Protein AF-A0A0F3IR77-F1 (afdb_monomer_lite)

Structure (mmCIF, N/CA/C/O backbone):
data_AF-A0A0F3IR77-F1
#
_entry.id   AF-A0A0F3IR77-F1
#
loop_
_atom_site.group_PDB
_atom_site.id
_atom_site.type_symbol
_atom_site.label_atom_id
_atom_site.label_alt_id
_atom_site.label_comp_id
_atom_site.label_asym_id
_atom_site.label_entity_id
_atom_site.label_seq_id
_atom_site.pdbx_PDB_ins_code
_atom_site.Cartn_x
_atom_site.Cartn_y
_atom_site.Cartn_z
_atom_site.occupancy
_atom_site.B_iso_or_equiv
_atom_site.auth_seq_id
_atom_site.auth_comp_id
_atom_site.auth_asym_id
_atom_site.auth_atom_id
_atom_site.pdbx_PDB_model_num
ATOM 1 N N . MET A 1 1 ? 19.169 31.209 -20.529 1.00 60.50 1 MET A N 1
ATOM 2 C CA . MET A 1 1 ? 19.531 30.178 -21.520 1.00 60.50 1 MET A CA 1
ATOM 3 C C . MET A 1 1 ? 20.534 29.279 -20.828 1.00 60.50 1 MET A C 1
ATOM 5 O O . MET A 1 1 ? 21.558 29.796 -20.407 1.00 60.50 1 MET A O 1
ATOM 9 N N . ALA A 1 2 ? 20.184 28.026 -20.544 1.00 59.31 2 ALA A N 1
ATOM 10 C CA . ALA A 1 2 ? 21.114 27.126 -19.868 1.00 59.31 2 ALA A CA 1
ATOM 11 C C . ALA A 1 2 ? 22.256 26.787 -20.836 1.00 59.31 2 ALA A C 1
ATOM 13 O O . ALA A 1 2 ? 22.001 26.373 -21.966 1.00 59.31 2 ALA A O 1
ATOM 14 N N . THR A 1 3 ? 23.493 27.039 -20.418 1.00 73.50 3 THR A N 1
ATOM 15 C CA . THR A 1 3 ? 24.698 26.667 -21.160 1.00 73.50 3 THR A CA 1
ATOM 16 C C . THR A 1 3 ? 25.015 25.226 -20.781 1.00 73.50 3 THR A C 1
ATOM 18 O O . THR A 1 3 ? 25.308 24.955 -19.619 1.00 73.50 3 THR A O 1
ATOM 21 N N . TYR A 1 4 ? 24.870 24.297 -21.722 1.00 78.81 4 TYR A N 1
ATOM 22 C CA . TYR A 1 4 ? 25.204 22.890 -21.512 1.00 78.81 4 TYR A CA 1
ATOM 23 C C . TYR A 1 4 ? 26.587 22.612 -22.103 1.00 78.81 4 TYR A C 1
ATOM 25 O O . TYR A 1 4 ? 26.833 22.964 -23.255 1.00 78.81 4 TYR A O 1
ATOM 33 N N . ASP A 1 5 ? 27.462 21.957 -21.338 1.00 82.94 5 ASP A N 1
ATOM 34 C CA . ASP A 1 5 ? 28.816 21.597 -21.788 1.00 82.94 5 ASP A CA 1
ATOM 35 C C . ASP A 1 5 ? 28.810 20.457 -22.830 1.00 82.94 5 ASP A C 1
ATOM 37 O O . ASP A 1 5 ? 29.749 20.326 -23.613 1.00 82.94 5 ASP A O 1
ATOM 41 N N . ALA A 1 6 ? 27.733 19.657 -22.886 1.00 77.75 6 ALA A N 1
ATOM 42 C CA . ALA A 1 6 ? 27.436 18.706 -23.960 1.00 77.75 6 ALA A CA 1
ATOM 43 C C . ALA A 1 6 ? 25.941 18.328 -23.975 1.00 77.75 6 ALA A C 1
ATOM 45 O O . ALA A 1 6 ? 25.301 18.252 -22.926 1.00 77.75 6 ALA A O 1
ATOM 46 N N . GLN A 1 7 ? 25.396 18.040 -25.162 1.00 80.56 7 GLN A N 1
ATOM 47 C CA . GLN A 1 7 ? 24.042 17.510 -25.350 1.00 80.56 7 GLN A CA 1
ATOM 48 C C . GLN A 1 7 ? 24.124 16.165 -26.081 1.00 80.56 7 GLN A C 1
ATOM 50 O O . GLN A 1 7 ? 24.612 16.099 -27.207 1.00 80.56 7 GLN A O 1
ATOM 55 N N . ILE A 1 8 ? 23.640 15.098 -25.443 1.00 80.75 8 ILE A N 1
ATOM 56 C CA . ILE A 1 8 ? 23.519 13.766 -26.049 1.00 80.75 8 ILE A CA 1
ATOM 57 C C . ILE A 1 8 ? 22.056 13.564 -26.440 1.00 80.75 8 ILE A C 1
ATOM 59 O O . ILE A 1 8 ? 21.159 13.727 -25.612 1.00 80.75 8 ILE A O 1
ATOM 63 N N . LEU A 1 9 ? 21.814 13.221 -27.704 1.00 78.06 9 LEU A N 1
ATOM 64 C CA . LEU A 1 9 ? 20.493 12.849 -28.201 1.00 78.06 9 LEU A CA 1
ATOM 65 C C . LEU A 1 9 ? 20.413 11.327 -28.275 1.00 78.06 9 LEU A C 1
ATOM 67 O O . LEU A 1 9 ? 21.204 10.699 -28.974 1.00 78.06 9 LEU A O 1
ATOM 71 N N . GLN A 1 10 ? 19.459 10.739 -27.558 1.00 88.50 10 GLN A N 1
ATOM 72 C CA . GLN A 1 10 ? 19.105 9.336 -27.749 1.00 88.50 10 GLN A CA 1
ATOM 73 C C . GLN A 1 10 ? 18.278 9.186 -29.023 1.00 88.50 10 GLN A C 1
ATOM 75 O O . GLN A 1 10 ? 17.526 10.095 -29.398 1.00 88.50 10 GLN A O 1
ATOM 80 N N . ARG A 1 11 ? 18.389 8.029 -29.680 1.00 89.31 11 ARG A N 1
ATOM 81 C CA . ARG A 1 11 ? 17.501 7.687 -30.787 1.00 89.31 11 ARG A CA 1
ATOM 82 C C . ARG A 1 11 ? 16.078 7.626 -30.234 1.00 89.31 11 ARG A C 1
ATOM 84 O O . ARG A 1 11 ? 15.807 6.874 -29.300 1.00 89.31 11 ARG A O 1
ATOM 91 N N . ARG A 1 12 ? 15.186 8.459 -30.771 1.00 92.88 12 ARG A N 1
ATOM 92 C CA . ARG A 1 12 ? 13.813 8.603 -30.280 1.00 92.88 12 ARG A CA 1
ATOM 93 C C . ARG A 1 12 ? 12.826 8.743 -31.422 1.00 92.88 12 ARG A C 1
ATOM 95 O O . ARG A 1 12 ? 13.124 9.430 -32.395 1.00 92.88 12 ARG A O 1
ATOM 102 N N . ASP A 1 13 ? 11.657 8.142 -31.270 1.00 94.25 13 ASP A N 1
ATOM 103 C CA . ASP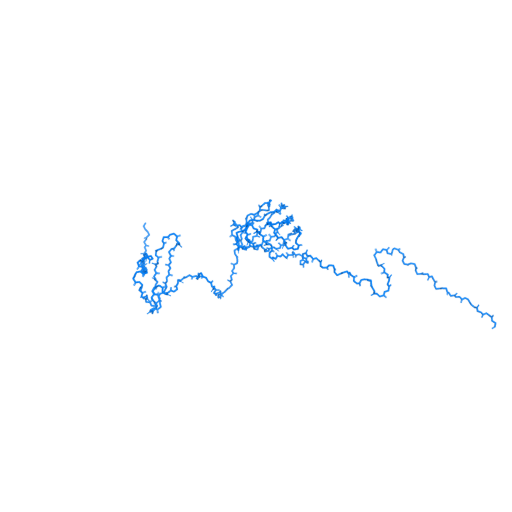 A 1 13 ? 10.563 8.238 -32.234 1.00 94.25 13 ASP A CA 1
ATOM 104 C C . ASP A 1 13 ? 9.232 7.823 -31.587 1.00 94.25 13 ASP A C 1
ATOM 106 O O . ASP A 1 13 ? 9.199 7.372 -30.442 1.00 94.25 13 ASP A O 1
ATOM 110 N N . THR A 1 14 ? 8.127 7.995 -32.305 1.00 94.44 14 THR A N 1
ATOM 111 C CA . THR A 1 14 ? 6.805 7.502 -31.912 1.00 94.44 14 THR A CA 1
ATOM 112 C C . THR A 1 14 ? 6.766 5.976 -31.878 1.00 94.44 14 THR A C 1
ATOM 114 O O . THR A 1 14 ? 7.450 5.314 -32.659 1.00 94.44 14 THR A O 1
ATOM 117 N N . ALA A 1 15 ? 5.908 5.414 -31.024 1.00 92.88 15 ALA A N 1
ATOM 118 C CA . ALA A 1 15 ? 5.675 3.968 -30.963 1.00 92.88 15 ALA A CA 1
ATOM 119 C C . ALA A 1 15 ? 5.384 3.350 -32.344 1.00 92.88 15 ALA A C 1
ATOM 121 O O . ALA A 1 15 ? 5.979 2.346 -32.724 1.00 92.88 15 ALA A O 1
ATOM 122 N N . ALA A 1 16 ? 4.532 3.995 -33.149 1.00 93.44 16 ALA A N 1
ATOM 123 C CA . ALA A 1 16 ? 4.194 3.518 -34.490 1.00 93.44 16 ALA A CA 1
ATOM 124 C C . ALA A 1 16 ? 5.421 3.419 -35.413 1.00 93.44 16 ALA A C 1
ATOM 126 O O . ALA A 1 16 ? 5.559 2.445 -36.152 1.00 93.44 16 ALA A O 1
ATOM 127 N N . ASN A 1 17 ? 6.324 4.400 -35.354 1.00 95.44 17 ASN A N 1
ATOM 128 C CA . ASN A 1 17 ? 7.537 4.397 -36.168 1.00 95.44 17 ASN A CA 1
ATOM 129 C C . ASN A 1 17 ? 8.540 3.344 -35.689 1.00 95.44 17 ASN A C 1
ATOM 131 O O . ASN A 1 17 ? 9.139 2.662 -36.520 1.00 95.44 17 ASN A O 1
ATOM 135 N N . TRP A 1 18 ? 8.681 3.162 -34.374 1.00 96.06 18 TRP A N 1
ATOM 136 C CA . TRP A 1 18 ? 9.525 2.110 -33.812 1.00 96.06 18 TRP A CA 1
ATOM 137 C C . TRP A 1 18 ? 9.049 0.708 -34.192 1.00 96.06 18 TRP A C 1
ATOM 139 O O . TRP A 1 18 ? 9.860 -0.079 -34.670 1.00 96.06 18 TRP A O 1
ATOM 149 N N . HIS A 1 19 ? 7.750 0.427 -34.064 1.00 94.38 19 HIS A N 1
ATOM 150 C CA . HIS A 1 19 ? 7.154 -0.852 -34.466 1.00 94.38 19 HIS A CA 1
ATOM 151 C C . HIS A 1 19 ? 7.214 -1.081 -35.985 1.00 94.38 19 HIS A C 1
ATOM 153 O O . HIS A 1 19 ? 7.431 -2.195 -36.446 1.00 94.38 19 HIS A O 1
ATOM 159 N N . SER A 1 20 ? 7.054 -0.025 -36.790 1.00 97.06 20 SER A N 1
ATOM 160 C CA . SER A 1 20 ? 7.150 -0.120 -38.255 1.00 97.06 20 SER A CA 1
ATOM 161 C C . SER A 1 20 ? 8.578 -0.412 -38.728 1.00 97.06 20 SER A C 1
ATOM 163 O O . SER A 1 20 ? 8.787 -1.226 -39.627 1.00 97.06 20 SER A O 1
ATOM 165 N N . ALA A 1 21 ? 9.575 0.238 -38.120 1.00 96.56 21 ALA A N 1
ATOM 166 C CA . ALA A 1 21 ? 10.979 0.016 -38.452 1.00 96.56 21 ALA A CA 1
ATOM 167 C C . ALA A 1 21 ? 11.537 -1.278 -37.835 1.00 96.56 21 ALA A C 1
ATOM 169 O O . ALA A 1 21 ? 12.448 -1.869 -38.411 1.00 96.56 21 ALA A O 1
ATOM 170 N N . ASN A 1 22 ? 11.030 -1.657 -36.657 1.00 96.69 22 ASN A N 1
ATOM 171 C CA . ASN A 1 22 ? 11.453 -2.771 -35.808 1.00 96.69 22 ASN A CA 1
ATOM 172 C C . ASN A 1 22 ? 12.978 -3.048 -35.835 1.00 96.69 22 ASN A C 1
ATOM 174 O O . ASN A 1 22 ? 13.410 -4.150 -36.184 1.00 96.69 22 ASN A O 1
ATOM 178 N N . PRO A 1 23 ? 13.832 -2.043 -35.548 1.00 96.69 23 PRO A N 1
ATOM 179 C CA . PRO A 1 23 ? 15.274 -2.184 -35.718 1.00 96.69 23 PRO A CA 1
ATOM 180 C C . PRO A 1 23 ? 15.902 -3.041 -34.612 1.00 96.69 23 PRO A C 1
ATOM 182 O O . PRO A 1 23 ? 15.424 -3.050 -33.480 1.00 96.69 23 PRO A O 1
ATOM 185 N N . ILE A 1 24 ? 17.035 -3.680 -34.913 1.00 97.06 24 ILE A N 1
ATOM 186 C CA . ILE A 1 24 ? 17.958 -4.189 -33.889 1.00 97.06 24 ILE A CA 1
ATOM 187 C C . ILE A 1 24 ? 18.802 -3.004 -33.411 1.00 97.06 24 ILE A C 1
ATOM 189 O O . ILE A 1 24 ? 19.410 -2.310 -34.229 1.00 97.06 24 ILE A O 1
ATOM 193 N N . LEU A 1 25 ? 18.793 -2.750 -32.105 1.00 96.06 25 LEU A N 1
ATOM 194 C CA . LEU A 1 25 ? 19.610 -1.714 -31.473 1.00 96.06 25 LEU A CA 1
ATOM 195 C C . LEU A 1 25 ? 20.966 -2.290 -31.064 1.00 96.06 25 LEU A C 1
ATOM 197 O O . LEU A 1 25 ? 21.037 -3.439 -30.620 1.00 96.06 25 LEU A O 1
ATOM 201 N N . GLU A 1 26 ? 22.023 -1.488 -31.171 1.00 96.19 26 GLU A N 1
ATOM 202 C CA . GLU A 1 26 ? 23.371 -1.907 -30.777 1.00 96.19 26 GLU A CA 1
ATOM 203 C C . GLU A 1 26 ? 23.440 -2.243 -29.274 1.00 96.19 26 GLU A C 1
ATOM 205 O O . GLU A 1 26 ? 22.651 -1.714 -28.481 1.00 96.19 26 GLU A O 1
ATOM 210 N N . PRO A 1 27 ? 24.389 -3.091 -28.832 1.00 95.88 27 PRO A N 1
ATOM 211 C CA . PRO A 1 27 ? 24.546 -3.410 -27.418 1.00 95.88 27 PRO A CA 1
ATOM 212 C C . PRO A 1 27 ? 24.722 -2.146 -26.561 1.00 95.88 27 PRO A C 1
ATOM 214 O O . PRO A 1 27 ? 25.678 -1.389 -26.728 1.00 95.88 27 PRO A O 1
ATOM 217 N N . GLY A 1 28 ? 23.805 -1.922 -25.620 1.00 91.62 28 GLY A N 1
ATOM 218 C CA . GLY A 1 28 ? 23.798 -0.749 -24.744 1.00 91.62 28 GLY A CA 1
ATOM 219 C C . GLY A 1 28 ? 23.194 0.522 -25.356 1.00 91.62 28 GLY A C 1
ATOM 220 O O . GLY A 1 28 ? 23.108 1.533 -24.656 1.00 91.62 28 GLY A O 1
ATOM 221 N N . GLU A 1 29 ? 22.750 0.504 -26.617 1.00 94.25 29 GLU A N 1
ATOM 222 C CA . GLU A 1 29 ? 22.047 1.633 -27.233 1.00 94.25 29 GLU A CA 1
ATOM 223 C C . GLU A 1 29 ? 20.673 1.812 -26.581 1.00 94.25 29 GLU A C 1
ATOM 225 O O . GLU A 1 29 ? 19.859 0.890 -26.535 1.00 94.25 29 GLU A O 1
ATOM 230 N N . VAL A 1 30 ? 20.399 3.020 -26.083 1.00 93.88 30 VAL A N 1
ATOM 231 C CA . VAL A 1 30 ? 19.090 3.366 -25.521 1.00 93.88 30 VAL A CA 1
ATOM 232 C C . VAL A 1 30 ? 18.188 3.895 -26.629 1.00 93.88 30 VAL A C 1
ATOM 234 O O . VAL A 1 30 ? 18.467 4.945 -27.215 1.00 93.88 30 VAL A O 1
ATOM 237 N N . GLY A 1 31 ? 17.084 3.192 -26.873 1.00 94.62 31 GLY A N 1
ATOM 238 C CA . GLY A 1 31 ? 15.995 3.663 -27.721 1.00 94.62 31 GLY A CA 1
ATOM 239 C C . GLY A 1 31 ? 14.853 4.220 -26.878 1.00 94.62 31 GLY A C 1
ATOM 240 O O . GLY A 1 31 ? 14.415 3.586 -25.916 1.00 94.62 31 GLY A O 1
ATOM 241 N N . TYR A 1 32 ? 14.376 5.408 -27.244 1.00 93.62 32 TYR A N 1
ATOM 242 C CA . TYR A 1 32 ? 13.320 6.124 -26.537 1.00 93.62 32 TYR A CA 1
ATOM 243 C C . TYR A 1 32 ? 12.029 6.149 -27.358 1.00 93.62 32 TYR A C 1
ATOM 245 O O . TYR A 1 32 ? 11.961 6.716 -28.452 1.00 93.62 32 TYR A O 1
ATOM 253 N N . GLU A 1 33 ? 10.984 5.546 -26.818 1.00 93.19 33 GLU A N 1
ATOM 254 C CA . GLU A 1 33 ? 9.673 5.446 -27.438 1.00 93.19 33 GLU A CA 1
ATOM 255 C C . GLU A 1 33 ? 8.751 6.527 -26.894 1.00 93.19 33 GLU A C 1
ATOM 257 O O . GLU A 1 33 ? 8.421 6.546 -25.708 1.00 93.19 33 GLU A O 1
ATOM 262 N N . ILE A 1 34 ? 8.326 7.421 -27.779 1.00 92.44 34 ILE A N 1
ATOM 263 C CA . ILE A 1 34 ? 7.384 8.483 -27.459 1.00 92.44 34 ILE A CA 1
ATOM 264 C C . ILE A 1 34 ? 5.982 7.881 -27.512 1.00 92.44 34 ILE A C 1
ATOM 266 O O . ILE A 1 34 ? 5.500 7.502 -28.588 1.00 92.44 34 ILE A O 1
ATOM 270 N N . VAL A 1 35 ? 5.340 7.794 -26.347 1.00 85.81 35 VAL A N 1
ATOM 271 C CA . VAL A 1 35 ? 4.011 7.196 -26.189 1.00 85.81 35 VAL A CA 1
ATOM 272 C C . VAL A 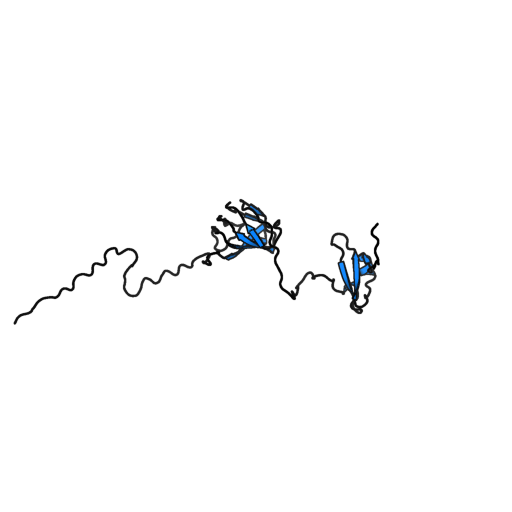1 35 ? 3.050 8.270 -25.686 1.00 85.81 35 VAL A C 1
ATOM 274 O O . VAL A 1 35 ? 3.222 8.766 -24.570 1.00 85.81 35 VAL A O 1
ATOM 277 N N . PRO A 1 36 ? 2.016 8.631 -26.463 1.00 75.06 36 PRO A N 1
ATOM 278 C CA . PRO A 1 36 ? 0.951 9.485 -25.958 1.00 75.06 36 PRO A CA 1
ATOM 279 C C . PRO A 1 36 ? 0.295 8.828 -24.732 1.00 75.06 36 PRO A C 1
ATOM 281 O O . PRO A 1 36 ? 0.030 7.629 -24.740 1.00 75.06 36 PRO A O 1
ATOM 284 N N . ASP A 1 37 ? 0.053 9.606 -23.679 1.00 69.25 37 ASP A N 1
ATOM 285 C CA . ASP A 1 37 ? -0.781 9.262 -22.511 1.00 69.25 37 ASP A CA 1
ATOM 286 C C . ASP A 1 37 ? -0.231 8.258 -21.476 1.00 69.25 37 ASP A C 1
ATOM 288 O O . ASP A 1 37 ? -0.721 8.240 -20.347 1.00 69.25 37 ASP A O 1
ATOM 292 N N . TYR A 1 38 ? 0.806 7.475 -21.788 1.00 62.38 38 TYR A N 1
ATOM 293 C CA . TYR A 1 38 ? 1.315 6.421 -20.883 1.00 62.38 38 TYR A CA 1
ATOM 294 C C . TYR A 1 38 ? 2.694 6.691 -20.271 1.00 62.38 38 TYR A C 1
ATOM 296 O O . TYR A 1 38 ? 3.195 5.875 -19.496 1.00 62.38 38 TYR A O 1
ATOM 304 N N . GLY A 1 39 ? 3.286 7.844 -20.584 1.00 79.19 39 GLY A N 1
ATOM 305 C CA . GLY A 1 39 ? 4.684 8.124 -20.283 1.00 79.19 39 GLY A CA 1
ATOM 306 C C . GLY A 1 39 ? 5.597 7.440 -21.296 1.00 79.19 39 GLY A C 1
ATOM 307 O O . GLY A 1 39 ? 5.363 6.309 -21.726 1.00 79.19 39 GLY A O 1
ATOM 308 N N . ASP A 1 40 ? 6.627 8.161 -21.710 1.00 88.12 40 ASP A N 1
ATOM 309 C CA . ASP A 1 40 ? 7.592 7.651 -22.670 1.00 88.12 40 ASP A CA 1
ATOM 310 C C . ASP A 1 40 ? 8.347 6.441 -22.102 1.00 88.12 40 ASP A C 1
ATOM 312 O O . ASP A 1 40 ? 8.602 6.343 -20.897 1.00 88.12 40 ASP A O 1
ATOM 316 N N . LYS A 1 41 ? 8.720 5.512 -22.981 1.00 88.31 41 LYS A N 1
ATOM 317 C CA . LYS A 1 41 ? 9.353 4.245 -22.605 1.00 88.31 41 LYS A CA 1
ATOM 318 C C . LYS A 1 41 ? 10.772 4.169 -23.141 1.00 88.31 41 LYS A C 1
ATOM 320 O O . LYS A 1 41 ? 11.122 4.831 -24.114 1.00 88.31 41 LYS A O 1
ATOM 325 N N . MET A 1 42 ? 11.588 3.317 -22.531 1.00 92.50 42 MET A N 1
ATOM 326 C CA . MET A 1 42 ? 12.935 3.030 -23.017 1.00 92.50 42 MET A CA 1
ATOM 327 C C . MET A 1 42 ? 13.152 1.528 -23.157 1.00 92.50 42 MET A C 1
ATOM 329 O O . MET A 1 42 ? 12.702 0.754 -22.310 1.00 92.50 42 MET A O 1
ATOM 333 N N . LYS A 1 43 ? 13.880 1.130 -24.198 1.00 93.25 43 LYS A N 1
ATOM 334 C CA . LYS A 1 43 ? 14.490 -0.200 -24.330 1.00 93.25 43 LYS A CA 1
ATOM 335 C C . LYS A 1 43 ? 15.999 -0.026 -24.507 1.00 93.25 43 LYS A C 1
ATOM 337 O O . LYS A 1 43 ? 16.442 1.012 -25.003 1.00 93.25 43 LYS A O 1
ATOM 342 N N . VAL A 1 44 ? 16.778 -1.019 -24.087 1.00 93.69 44 VAL A N 1
ATOM 343 C CA . VAL A 1 44 ? 18.237 -1.039 -24.277 1.00 93.69 44 VAL A CA 1
ATOM 344 C C . VAL A 1 44 ? 18.579 -2.187 -25.211 1.00 93.69 44 VAL A C 1
ATOM 346 O O . VAL A 1 44 ? 18.163 -3.315 -24.959 1.00 93.69 44 VAL A O 1
ATOM 349 N N . GLY A 1 45 ? 19.305 -1.888 -26.285 1.00 95.06 45 GLY A N 1
ATOM 350 C CA . GLY A 1 45 ? 19.734 -2.872 -27.267 1.00 95.06 45 GLY A CA 1
ATOM 351 C C . GLY A 1 45 ? 20.707 -3.895 -26.697 1.00 95.06 45 GLY A C 1
ATOM 352 O O . GLY A 1 45 ? 21.528 -3.594 -25.828 1.00 95.06 45 GLY A O 1
ATOM 353 N N . ASP A 1 46 ? 20.626 -5.112 -27.218 1.00 94.94 46 ASP A N 1
ATOM 354 C CA . ASP A 1 46 ? 21.565 -6.206 -26.968 1.00 94.94 46 ASP A CA 1
ATOM 355 C C . ASP A 1 46 ? 22.374 -6.578 -28.228 1.00 94.94 46 ASP A C 1
ATOM 357 O O . ASP A 1 46 ? 23.200 -7.488 -28.180 1.00 94.94 46 ASP A O 1
ATOM 361 N N . GLY A 1 47 ? 22.162 -5.867 -29.345 1.00 96.50 47 GLY A N 1
ATOM 362 C CA . GLY A 1 47 ? 22.803 -6.109 -30.639 1.00 96.50 47 GLY A CA 1
ATOM 363 C C . GLY A 1 47 ? 22.226 -7.270 -31.448 1.00 96.50 47 GLY A C 1
ATOM 364 O O . GLY A 1 47 ? 22.787 -7.605 -32.490 1.00 96.50 47 GLY A O 1
ATOM 365 N N . ILE A 1 48 ? 21.155 -7.920 -30.983 1.00 97.00 48 ILE A N 1
ATOM 366 C CA . ILE A 1 48 ? 20.634 -9.153 -31.595 1.00 97.00 48 ILE A CA 1
ATOM 367 C C . ILE A 1 48 ? 19.111 -9.109 -31.731 1.00 97.00 48 ILE A C 1
ATOM 369 O O . ILE A 1 48 ? 18.567 -9.478 -32.771 1.00 97.00 48 ILE A O 1
ATOM 373 N N . THR A 1 49 ? 18.422 -8.672 -30.686 1.00 96.81 49 THR A N 1
ATOM 374 C CA . THR A 1 49 ? 16.967 -8.696 -30.583 1.00 96.81 49 THR A CA 1
ATOM 375 C C . THR A 1 49 ? 16.372 -7.456 -31.249 1.00 96.81 49 THR A C 1
ATOM 377 O O . THR A 1 49 ? 16.835 -6.331 -31.048 1.00 96.81 49 THR A O 1
ATOM 380 N N . ALA A 1 50 ? 15.334 -7.655 -32.063 1.00 97.50 50 ALA A N 1
ATOM 381 C CA . ALA A 1 50 ? 14.609 -6.561 -32.698 1.00 97.50 50 ALA A CA 1
ATOM 382 C C . ALA A 1 50 ? 13.786 -5.771 -31.664 1.00 97.50 50 ALA A C 1
ATOM 384 O O . ALA A 1 50 ? 13.393 -6.304 -30.625 1.00 97.50 50 ALA A O 1
ATOM 385 N N . TRP A 1 51 ? 13.520 -4.496 -31.950 1.00 96.06 51 TRP A N 1
ATOM 386 C CA . TRP A 1 51 ? 12.818 -3.571 -31.059 1.00 96.06 51 TRP A CA 1
ATOM 387 C C . TRP A 1 51 ? 11.544 -4.153 -30.439 1.00 96.06 51 TRP A C 1
ATOM 389 O O . TRP A 1 51 ? 11.349 -4.005 -29.234 1.00 96.06 51 TRP A O 1
ATOM 399 N N . ASP A 1 52 ? 10.691 -4.814 -31.219 1.00 95.50 52 ASP A N 1
ATOM 400 C CA . ASP A 1 52 ? 9.404 -5.349 -30.758 1.00 95.50 52 ASP A CA 1
ATOM 401 C C . ASP A 1 52 ? 9.568 -6.419 -29.673 1.00 95.50 52 ASP A C 1
ATOM 403 O O . ASP A 1 52 ? 8.786 -6.447 -28.720 1.00 95.50 52 ASP A O 1
ATOM 407 N N . ASP A 1 53 ? 10.636 -7.211 -29.766 1.00 95.19 53 ASP A N 1
ATOM 408 C CA . ASP A 1 53 ? 10.931 -8.327 -28.866 1.00 95.19 53 ASP A CA 1
ATOM 409 C C . ASP A 1 53 ? 11.861 -7.933 -27.705 1.00 95.19 53 ASP A C 1
ATOM 411 O O . ASP A 1 53 ? 11.950 -8.649 -26.705 1.00 95.19 53 ASP A O 1
ATOM 415 N N . LEU A 1 54 ? 12.538 -6.780 -27.793 1.00 92.44 54 LEU A N 1
ATOM 416 C CA . LEU A 1 54 ? 13.362 -6.265 -26.701 1.00 92.44 54 LEU A CA 1
ATOM 417 C C . LEU A 1 54 ? 12.496 -5.956 -25.463 1.00 92.44 54 LEU A C 1
ATOM 419 O O . LEU A 1 54 ? 11.425 -5.345 -25.584 1.00 92.44 54 LEU A O 1
ATOM 423 N N . PRO A 1 55 ? 12.949 -6.298 -24.245 1.00 89.38 55 PRO A N 1
ATOM 424 C CA . PRO A 1 55 ? 12.249 -5.916 -23.029 1.00 89.38 55 PRO A CA 1
ATOM 425 C C . PRO A 1 55 ? 12.382 -4.411 -22.776 1.00 89.38 55 PRO A C 1
ATOM 427 O O . PRO A 1 55 ? 13.397 -3.781 -23.078 1.00 89.38 55 PRO A O 1
ATOM 430 N N . TYR A 1 56 ? 11.356 -3.826 -22.165 1.00 89.00 56 TYR A N 1
ATOM 431 C CA . TYR A 1 56 ? 11.458 -2.464 -21.661 1.00 89.00 56 TYR A CA 1
ATOM 432 C C . TYR A 1 56 ? 12.406 -2.370 -20.462 1.00 89.00 56 TYR A C 1
ATOM 434 O O . TYR A 1 56 ? 12.444 -3.253 -19.608 1.00 89.00 56 TYR A O 1
ATOM 442 N N . ALA A 1 57 ? 13.134 -1.259 -20.371 1.00 85.75 57 ALA A N 1
ATOM 443 C CA . ALA A 1 57 ? 14.080 -0.947 -19.302 1.00 85.75 57 ALA A CA 1
ATOM 444 C C . ALA A 1 57 ? 13.386 -0.431 -18.021 1.00 85.75 57 ALA A C 1
ATOM 446 O O . ALA A 1 57 ? 13.835 0.523 -17.389 1.00 85.75 57 ALA A O 1
ATOM 447 N N . TYR A 1 58 ? 12.265 -1.045 -17.646 1.00 75.62 58 TYR A N 1
ATOM 448 C CA . TYR A 1 58 ? 11.548 -0.826 -16.390 1.00 75.62 58 TYR A CA 1
ATOM 449 C C . TYR A 1 58 ? 11.000 -2.163 -15.875 1.00 75.62 58 TYR A C 1
ATOM 451 O O . TYR A 1 58 ? 10.977 -3.153 -16.604 1.00 75.62 58 TYR A O 1
ATOM 459 N N . ALA A 1 59 ? 10.571 -2.217 -14.609 1.00 68.31 59 ALA A N 1
ATOM 460 C CA . ALA A 1 59 ? 9.960 -3.421 -14.047 1.00 68.31 59 ALA A CA 1
ATOM 461 C C . ALA A 1 59 ? 8.726 -3.814 -14.878 1.00 68.31 59 ALA A C 1
ATOM 463 O O . ALA A 1 59 ? 7.757 -3.058 -14.953 1.00 68.31 59 ALA A O 1
ATOM 464 N N . GLY A 1 60 ? 8.792 -4.962 -15.555 1.00 67.25 60 GLY A N 1
ATOM 465 C CA . GLY A 1 60 ? 7.734 -5.412 -16.453 1.00 67.25 60 GLY A CA 1
ATOM 466 C C . GLY A 1 60 ? 6.393 -5.604 -15.738 1.00 67.25 60 GLY A C 1
ATOM 467 O O . GLY A 1 60 ? 6.321 -5.800 -14.524 1.00 67.25 60 GLY A O 1
ATOM 468 N N . LEU A 1 61 ? 5.304 -5.589 -16.509 1.00 58.94 61 LEU A N 1
ATOM 469 C CA . LEU A 1 61 ? 3.999 -6.051 -16.035 1.00 58.94 61 LEU A CA 1
ATOM 470 C C . LEU A 1 61 ? 4.080 -7.583 -15.886 1.00 58.94 61 LEU A C 1
ATOM 472 O O . LEU A 1 61 ? 3.949 -8.306 -16.868 1.00 58.94 61 LEU A O 1
ATOM 476 N N . GLY A 1 62 ? 4.391 -8.090 -14.689 1.00 67.50 62 GLY A N 1
ATOM 477 C CA . GLY A 1 62 ? 4.575 -9.527 -14.466 1.00 67.50 62 GLY A CA 1
ATOM 478 C C . GLY A 1 62 ? 5.260 -9.883 -13.145 1.00 67.50 62 GLY A C 1
ATOM 479 O O . GLY A 1 62 ? 5.242 -9.118 -12.182 1.00 67.50 62 GLY A O 1
ATOM 480 N N . SER A 1 63 ? 5.856 -11.079 -13.101 1.00 68.88 63 SER A N 1
ATOM 481 C CA . SER A 1 63 ? 6.618 -11.572 -11.949 1.00 68.88 63 SER A CA 1
ATOM 482 C C . SER A 1 63 ? 7.927 -10.796 -11.803 1.00 68.88 63 SER A C 1
ATOM 484 O O . SER A 1 63 ? 8.936 -11.138 -12.415 1.00 68.88 63 SER A O 1
ATOM 486 N N . ASN A 1 64 ? 7.917 -9.759 -10.974 1.00 80.75 64 ASN A N 1
ATOM 487 C CA . ASN A 1 64 ? 9.119 -9.010 -10.633 1.00 80.75 64 ASN A CA 1
ATOM 488 C C . ASN A 1 64 ? 10.024 -9.842 -9.712 1.00 80.75 64 ASN A C 1
ATOM 490 O O . ASN A 1 64 ? 9.596 -10.298 -8.653 1.00 80.75 64 ASN A O 1
ATOM 494 N N . THR A 1 65 ? 11.291 -10.026 -10.092 1.00 83.06 65 THR A N 1
ATOM 495 C CA . THR A 1 65 ? 12.314 -10.563 -9.184 1.00 83.06 65 THR A CA 1
ATOM 496 C C . THR A 1 65 ? 12.939 -9.409 -8.408 1.00 83.06 65 THR A C 1
ATOM 498 O O . THR A 1 65 ? 13.714 -8.630 -8.959 1.00 83.06 65 THR A O 1
ATOM 501 N N . PHE A 1 66 ? 12.618 -9.291 -7.120 1.00 84.38 66 PHE A N 1
ATOM 502 C CA . PHE A 1 66 ? 13.269 -8.319 -6.243 1.00 84.38 66 PHE A CA 1
ATOM 503 C C . PHE A 1 66 ? 14.661 -8.823 -5.849 1.00 84.38 66 PHE A C 1
ATOM 505 O O . PHE A 1 66 ? 14.795 -9.852 -5.192 1.00 84.38 66 PHE A O 1
ATOM 512 N N . THR A 1 67 ? 15.707 -8.102 -6.250 1.00 87.81 67 THR A N 1
ATOM 513 C CA . THR A 1 67 ? 17.111 -8.406 -5.907 1.00 87.81 67 THR A CA 1
ATOM 514 C C . THR A 1 67 ? 17.565 -7.744 -4.599 1.00 87.81 67 THR A C 1
ATOM 516 O O . THR A 1 67 ? 18.722 -7.874 -4.204 1.00 87.81 67 THR A O 1
ATOM 519 N N . GLY A 1 68 ? 16.655 -7.051 -3.909 1.00 90.19 68 GLY A N 1
ATOM 520 C CA . GLY A 1 68 ? 16.886 -6.366 -2.641 1.00 90.19 68 GLY A CA 1
ATOM 521 C C . GLY A 1 68 ? 15.590 -6.154 -1.855 1.00 90.19 68 GLY A C 1
ATOM 522 O O . GLY A 1 68 ? 14.509 -6.537 -2.304 1.00 90.19 68 GLY A O 1
ATOM 523 N N . ALA A 1 69 ? 15.707 -5.551 -0.668 1.00 92.12 69 ALA A N 1
ATOM 524 C CA . ALA A 1 69 ? 14.558 -5.259 0.184 1.00 92.12 69 ALA A CA 1
ATOM 525 C C . ALA A 1 69 ? 13.614 -4.243 -0.476 1.00 92.12 69 ALA A C 1
ATOM 527 O O . ALA A 1 69 ? 14.056 -3.226 -1.015 1.00 92.12 69 ALA A O 1
ATOM 528 N N . GLN A 1 70 ? 12.311 -4.500 -0.380 1.00 91.00 70 GLN A N 1
ATOM 529 C CA . GLN A 1 70 ? 11.285 -3.523 -0.720 1.00 91.00 70 GLN A CA 1
ATOM 530 C C . GLN A 1 70 ? 10.874 -2.770 0.539 1.00 91.00 70 GLN A C 1
ATOM 532 O O . GLN A 1 70 ? 10.358 -3.363 1.483 1.00 91.00 70 GLN A O 1
ATOM 537 N N . ASN A 1 71 ? 11.108 -1.461 0.543 1.00 92.19 71 ASN A N 1
ATOM 538 C CA . ASN A 1 71 ? 10.661 -0.596 1.624 1.00 92.19 71 ASN A CA 1
ATOM 539 C C . ASN A 1 71 ? 9.262 -0.071 1.304 1.00 92.19 71 ASN A C 1
ATOM 541 O O . ASN A 1 71 ? 9.037 0.495 0.233 1.00 92.19 71 ASN A O 1
ATOM 545 N N . GLU A 1 72 ? 8.336 -0.228 2.242 1.00 95.06 72 GLU A N 1
ATOM 546 C CA . GLU A 1 72 ? 7.022 0.397 2.151 1.00 95.06 72 GLU A CA 1
ATOM 547 C C . GLU A 1 72 ? 7.102 1.890 2.485 1.00 95.06 72 GLU A C 1
ATOM 549 O O . GLU A 1 72 ? 7.851 2.311 3.370 1.00 95.06 72 GLU A O 1
ATOM 554 N N . ALA A 1 73 ? 6.299 2.702 1.796 1.00 96.12 73 ALA A N 1
ATOM 555 C CA . ALA A 1 73 ? 6.127 4.101 2.162 1.00 96.12 73 ALA A CA 1
ATOM 556 C C . ALA A 1 73 ? 5.258 4.211 3.424 1.00 96.12 73 ALA A C 1
ATOM 558 O O . ALA A 1 73 ? 4.158 3.652 3.473 1.00 96.12 73 ALA A O 1
ATOM 559 N N . HIS A 1 74 ? 5.729 4.963 4.419 1.00 97.00 74 HIS A N 1
ATOM 560 C CA . HIS A 1 74 ? 4.907 5.402 5.544 1.00 97.00 74 HIS A CA 1
ATOM 561 C C . HIS A 1 74 ? 4.125 6.642 5.107 1.00 97.00 74 HIS A C 1
ATOM 563 O O . HIS A 1 74 ? 4.726 7.662 4.776 1.00 97.00 74 HIS A O 1
ATOM 569 N N . GLY A 1 75 ? 2.801 6.522 5.050 1.00 96.88 75 GLY A N 1
ATOM 570 C CA . GLY A 1 75 ? 1.912 7.620 4.691 1.00 96.88 75 GLY A CA 1
ATOM 571 C C . GLY A 1 75 ? 1.672 8.589 5.844 1.00 96.88 75 GLY A C 1
ATOM 572 O O . GLY A 1 75 ? 1.959 8.295 7.005 1.00 96.88 75 GLY A O 1
ATOM 573 N N . ASP A 1 76 ? 1.087 9.735 5.512 1.00 97.94 76 ASP A N 1
ATOM 574 C CA . ASP A 1 76 ? 0.634 10.717 6.489 1.00 97.94 76 ASP A CA 1
ATOM 575 C C . ASP A 1 76 ? -0.454 10.121 7.398 1.00 97.94 76 ASP A C 1
ATOM 577 O O . ASP A 1 76 ? -1.255 9.291 6.945 1.00 97.94 76 ASP A O 1
ATOM 581 N N . PRO A 1 77 ? -0.535 10.548 8.672 1.00 98.12 77 PRO A N 1
ATOM 582 C CA . PRO A 1 77 ? -1.573 10.076 9.573 1.00 98.12 77 PRO A CA 1
ATOM 583 C C . PRO A 1 77 ? -2.974 10.407 9.056 1.00 98.12 77 PRO A C 1
ATOM 585 O O . PRO A 1 77 ? -3.265 11.533 8.653 1.00 98.12 77 PRO A O 1
ATOM 588 N N . VAL A 1 78 ? -3.877 9.437 9.153 1.00 98.62 78 VAL A N 1
ATOM 589 C CA . VAL A 1 78 ? -5.288 9.589 8.800 1.00 98.62 78 VAL A CA 1
ATOM 590 C C . VAL A 1 78 ? -6.112 9.602 10.086 1.00 98.62 78 VAL A C 1
ATOM 592 O O . VAL A 1 78 ? -6.005 8.715 10.931 1.00 98.62 78 VAL A O 1
ATOM 595 N N . ALA A 1 79 ? -6.939 10.626 10.284 1.00 98.69 79 ALA A N 1
ATOM 596 C CA . ALA A 1 79 ? -7.839 10.669 11.433 1.00 98.69 79 ALA A CA 1
ATOM 597 C C . ALA A 1 79 ? -8.976 9.647 11.278 1.00 98.69 79 ALA A C 1
ATOM 599 O O . ALA A 1 79 ? -9.560 9.495 10.20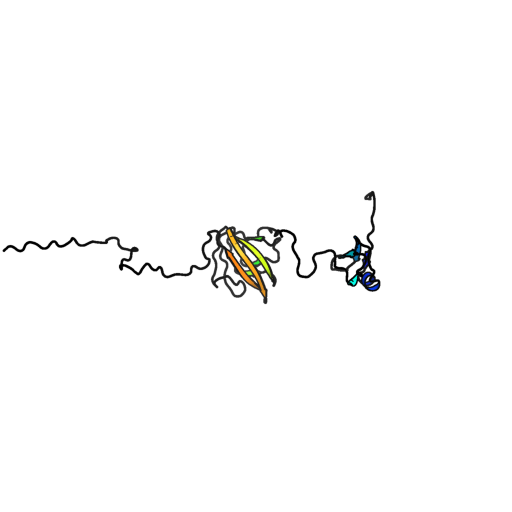5 1.00 98.69 79 ALA A O 1
ATOM 600 N N . SER A 1 80 ? -9.314 8.960 12.366 1.00 98.81 80 SER A N 1
ATOM 601 C CA . SER A 1 80 ? -10.480 8.082 12.431 1.00 98.81 80 SER A CA 1
ATOM 602 C C . SER A 1 80 ? -11.770 8.874 12.226 1.00 98.81 80 SER A C 1
ATOM 604 O O . SER A 1 80 ? -11.974 9.962 12.770 1.00 98.81 80 SER A O 1
ATOM 606 N N . ALA A 1 81 ? -12.669 8.288 11.445 1.00 98.81 81 ALA A N 1
ATOM 607 C CA . ALA A 1 81 ? -13.971 8.836 11.105 1.00 98.81 81 ALA A CA 1
ATOM 608 C C . ALA A 1 81 ? -14.961 7.689 10.872 1.00 98.81 81 ALA A C 1
ATOM 610 O O . ALA A 1 81 ? -14.564 6.533 10.736 1.00 98.81 81 ALA A O 1
ATOM 611 N N . SER A 1 82 ? -16.254 8.007 10.761 1.00 98.56 82 SER A N 1
ATOM 612 C CA . SER A 1 82 ? -17.282 6.996 10.467 1.00 98.56 82 SER A CA 1
ATOM 613 C C . SER A 1 82 ? -16.981 6.201 9.188 1.00 98.56 82 SER A C 1
ATOM 615 O O . SER A 1 82 ? -17.256 5.004 9.118 1.00 98.56 82 SER A O 1
ATOM 617 N N . THR A 1 83 ? -16.381 6.855 8.189 1.00 98.50 83 THR A N 1
ATOM 618 C CA . THR A 1 83 ? -15.804 6.232 6.994 1.00 98.50 83 THR A CA 1
ATOM 619 C C . THR A 1 83 ? -14.376 6.728 6.822 1.00 98.50 83 THR A C 1
ATOM 621 O O . THR A 1 83 ? -14.149 7.936 6.830 1.00 98.50 83 THR A O 1
ATOM 624 N N . VAL A 1 84 ? -13.427 5.809 6.655 1.00 98.75 84 VAL A N 1
ATOM 625 C CA . VAL A 1 84 ? -12.015 6.120 6.399 1.00 98.75 84 VAL A CA 1
ATOM 626 C C . VAL A 1 84 ? -11.666 5.731 4.966 1.00 98.75 84 VAL A C 1
ATOM 628 O O . VAL A 1 84 ? -11.891 4.591 4.563 1.00 98.75 84 VAL A O 1
ATOM 631 N N . ASN A 1 85 ? -11.099 6.662 4.196 1.00 98.25 85 ASN A N 1
ATOM 632 C CA . ASN A 1 85 ? -10.660 6.394 2.830 1.00 98.25 85 ASN A CA 1
ATOM 633 C C . ASN A 1 85 ? -9.159 6.097 2.774 1.00 98.25 85 ASN A C 1
ATOM 635 O O . ASN A 1 85 ? -8.340 6.990 2.970 1.00 98.25 85 ASN A O 1
ATOM 639 N N . LEU A 1 86 ? -8.805 4.846 2.479 1.00 98.50 86 LEU A N 1
ATOM 640 C CA . LEU A 1 86 ? -7.418 4.397 2.354 1.00 98.50 86 LEU A CA 1
ATOM 641 C C . LEU A 1 86 ? -6.901 4.407 0.906 1.00 98.50 86 LEU A C 1
ATOM 643 O O . LEU A 1 86 ? -5.700 4.231 0.692 1.00 98.50 86 LEU A O 1
ATOM 647 N N . ASN A 1 87 ? -7.758 4.679 -0.085 1.00 97.88 87 ASN A N 1
ATOM 648 C CA . ASN A 1 87 ? -7.311 4.912 -1.465 1.00 97.88 87 ASN A CA 1
ATOM 649 C C . ASN A 1 87 ? -6.483 6.191 -1.594 1.00 97.88 87 ASN A C 1
ATOM 651 O O . ASN A 1 87 ? -5.607 6.275 -2.446 1.00 97.88 87 ASN A O 1
ATOM 655 N N . THR A 1 88 ? -6.748 7.175 -0.735 1.00 97.00 88 THR A N 1
ATOM 656 C CA . THR A 1 88 ? -6.032 8.456 -0.699 1.00 97.00 88 THR A CA 1
ATOM 657 C C . THR A 1 88 ? -4.841 8.454 0.257 1.00 97.00 88 THR A C 1
ATOM 659 O O . THR A 1 88 ? -4.219 9.495 0.440 1.00 97.00 88 THR A O 1
ATOM 662 N N . ALA A 1 89 ? -4.527 7.322 0.898 1.00 97.62 89 ALA A N 1
ATOM 663 C CA . ALA A 1 89 ? -3.354 7.224 1.758 1.00 97.62 89 ALA A CA 1
ATOM 664 C C . ALA A 1 89 ? -2.067 7.433 0.943 1.00 97.62 89 ALA A C 1
ATOM 666 O O . ALA A 1 89 ? -1.911 6.855 -0.135 1.00 97.62 89 ALA A O 1
ATOM 667 N N . THR A 1 90 ? -1.133 8.222 1.477 1.00 97.25 90 THR A N 1
ATOM 668 C CA . THR A 1 90 ? 0.135 8.567 0.808 1.00 97.25 90 THR A CA 1
ATOM 669 C C . THR A 1 90 ? 1.213 7.481 0.935 1.00 97.25 90 THR A C 1
ATOM 671 O O . THR A 1 90 ? 2.289 7.613 0.360 1.00 97.25 90 THR A O 1
ATOM 674 N N . GLY A 1 91 ? 0.919 6.373 1.627 1.00 96.94 91 GLY A N 1
ATOM 675 C CA . GLY A 1 91 ? 1.813 5.225 1.779 1.00 96.94 91 GLY A CA 1
ATOM 676 C C . GLY A 1 91 ? 1.078 3.917 2.088 1.00 96.94 91 GLY A C 1
ATOM 677 O O . GLY A 1 91 ? -0.130 3.907 2.329 1.00 96.94 91 GLY A O 1
ATOM 678 N N . ASN A 1 92 ? 1.815 2.804 2.046 1.00 97.81 92 ASN A N 1
ATOM 679 C CA . ASN A 1 92 ? 1.304 1.449 2.299 1.00 97.81 92 ASN A CA 1
ATOM 680 C C . ASN A 1 92 ? 1.146 1.159 3.791 1.00 97.81 92 ASN A C 1
ATOM 682 O O . ASN A 1 92 ? 0.236 0.422 4.170 1.00 97.81 92 ASN A O 1
ATOM 686 N N . PHE A 1 93 ? 1.981 1.794 4.611 1.00 98.31 93 PHE A N 1
ATOM 687 C CA . PHE A 1 93 ? 1.865 1.795 6.057 1.00 98.31 93 PHE A CA 1
ATOM 688 C C . PHE A 1 93 ? 1.192 3.096 6.511 1.00 98.31 93 PHE A C 1
ATOM 690 O O . PHE A 1 93 ? 1.682 4.181 6.202 1.00 98.31 93 PHE A O 1
ATOM 697 N N . VAL A 1 94 ? 0.058 2.997 7.206 1.00 98.69 94 VAL A N 1
ATOM 698 C CA . VAL A 1 94 ? -0.800 4.137 7.567 1.00 98.69 94 VAL A CA 1
ATOM 699 C C . VAL A 1 94 ? -1.034 4.173 9.072 1.00 98.69 94 VAL A C 1
ATOM 701 O O . VAL A 1 94 ? -1.461 3.185 9.668 1.00 98.69 94 VAL A O 1
ATOM 704 N N . GLU A 1 95 ? -0.828 5.335 9.686 1.00 98.69 95 GLU A N 1
ATOM 705 C CA . GLU A 1 95 ? -1.230 5.579 11.071 1.00 98.69 95 GLU A CA 1
ATOM 706 C C . GLU A 1 95 ? -2.680 6.081 11.121 1.00 98.69 95 GLU A C 1
ATOM 708 O O . GLU A 1 95 ? -3.006 7.110 10.527 1.00 98.69 95 GLU A O 1
ATOM 713 N N . ILE A 1 96 ? -3.549 5.397 11.865 1.00 98.81 96 ILE A N 1
ATOM 714 C CA . ILE A 1 96 ? -4.893 5.874 12.196 1.00 98.81 96 ILE A CA 1
ATOM 715 C C . ILE A 1 96 ? -4.874 6.543 13.568 1.00 98.81 96 ILE A C 1
ATOM 717 O O . ILE A 1 96 ? -4.487 5.946 14.576 1.00 98.81 96 ILE A O 1
ATOM 721 N N . THR A 1 97 ? -5.323 7.796 13.605 1.00 98.69 97 THR A N 1
ATOM 722 C CA . THR A 1 97 ? -5.362 8.635 14.812 1.00 98.69 97 THR A CA 1
ATOM 723 C C . THR A 1 97 ? -6.785 8.902 15.300 1.00 98.69 97 THR A C 1
ATOM 725 O O . THR A 1 97 ? -7.764 8.614 14.614 1.00 98.69 97 THR A O 1
ATOM 728 N N . GLY A 1 98 ? -6.934 9.453 16.505 1.00 98.31 98 GLY A N 1
ATOM 729 C CA . GLY A 1 98 ? -8.242 9.750 17.097 1.00 98.31 98 GLY A CA 1
ATOM 730 C C . GLY A 1 98 ? -8.972 8.516 17.640 1.00 98.31 98 GLY A C 1
ATOM 731 O O . GLY A 1 98 ? -8.401 7.434 17.756 1.00 98.31 98 GLY A O 1
ATOM 732 N N . THR A 1 99 ? -10.236 8.702 18.014 1.00 98.50 99 THR A N 1
ATOM 733 C CA . THR A 1 99 ? -11.040 7.713 18.759 1.00 98.50 99 THR A CA 1
ATOM 734 C C . THR A 1 99 ? -12.425 7.469 18.151 1.00 98.50 99 THR A C 1
ATOM 736 O O . THR A 1 99 ? -13.265 6.788 18.742 1.00 98.50 99 THR A O 1
ATOM 739 N N . THR A 1 100 ? -12.698 8.024 16.967 1.00 98.81 100 THR A N 1
ATOM 740 C CA 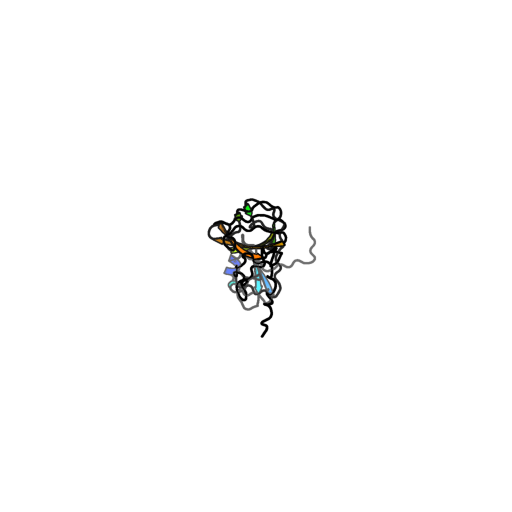. THR A 1 100 ? -14.005 7.901 16.316 1.00 98.81 100 THR A CA 1
ATOM 741 C C . THR A 1 100 ? -14.217 6.466 15.842 1.00 98.81 100 THR A C 1
ATOM 743 O O . THR A 1 100 ? -13.349 5.887 15.193 1.00 98.81 100 THR A O 1
ATOM 746 N N . GLN A 1 101 ? -15.392 5.894 16.117 1.00 98.81 101 GLN A N 1
ATOM 747 C CA . GLN A 1 101 ? -15.765 4.582 15.584 1.00 98.81 101 GLN A CA 1
ATOM 748 C C . GLN A 1 101 ? -15.724 4.582 14.051 1.00 98.81 101 GLN A C 1
ATOM 750 O O . GLN A 1 101 ? -16.325 5.444 13.406 1.00 98.81 101 GLN A O 1
ATOM 755 N N . ILE A 1 102 ? -15.086 3.563 13.483 1.00 98.88 102 ILE A N 1
ATOM 756 C CA . ILE A 1 102 ? -15.016 3.335 12.041 1.00 98.88 102 ILE A CA 1
ATOM 757 C C . ILE A 1 102 ? -16.080 2.302 11.679 1.00 98.88 102 ILE A C 1
ATOM 759 O O . ILE A 1 102 ? -16.035 1.156 12.131 1.00 98.88 102 ILE A O 1
ATOM 763 N N . ASN A 1 103 ? -17.051 2.714 10.863 1.00 98.56 103 ASN A N 1
ATOM 764 C CA . ASN A 1 103 ? -18.095 1.834 10.337 1.00 98.56 103 ASN A CA 1
ATOM 765 C C . ASN A 1 103 ? -17.740 1.255 8.966 1.00 98.56 103 ASN A C 1
ATOM 767 O O . ASN A 1 103 ? -18.281 0.222 8.578 1.00 98.56 103 ASN A O 1
ATOM 771 N N . LEU A 1 104 ? -16.881 1.950 8.219 1.00 98.44 104 LEU A N 1
ATOM 772 C CA . LEU A 1 104 ? -16.511 1.595 6.860 1.00 98.44 104 LEU A CA 1
ATOM 773 C C . LEU A 1 104 ? -15.078 2.036 6.564 1.00 98.44 104 LEU A C 1
ATOM 775 O O . LEU A 1 104 ? -14.646 3.110 6.984 1.00 98.44 104 LEU A O 1
ATOM 779 N N . ILE A 1 105 ? -14.377 1.224 5.782 1.00 98.75 105 ILE A N 1
ATOM 780 C CA . ILE A 1 105 ? -13.125 1.592 5.128 1.00 98.75 105 ILE A CA 1
ATOM 781 C C . ILE A 1 105 ? -13.362 1.505 3.620 1.00 98.75 105 ILE A C 1
ATOM 783 O O . ILE A 1 105 ? -14.020 0.572 3.167 1.00 98.75 105 ILE A O 1
ATOM 787 N N . THR A 1 106 ? -12.849 2.461 2.846 1.00 98.38 106 THR A N 1
ATOM 788 C CA . THR A 1 106 ? -12.816 2.361 1.381 1.00 98.38 106 THR A CA 1
ATOM 789 C C . THR A 1 106 ? -11.395 2.096 0.912 1.00 98.38 106 THR A C 1
ATOM 791 O O . THR A 1 106 ? -10.481 2.872 1.198 1.00 98.38 106 THR A O 1
ATOM 794 N N . LEU A 1 107 ? -11.224 0.997 0.187 1.00 98.56 107 LEU A N 1
ATOM 795 C CA . LEU A 1 107 ? -9.976 0.569 -0.428 1.00 98.56 107 LEU A CA 1
ATOM 796 C C . LEU A 1 107 ? -10.342 -0.175 -1.718 1.00 98.56 107 LEU A C 1
ATOM 798 O O . LEU A 1 107 ? -11.266 -0.985 -1.705 1.00 98.56 107 LEU A O 1
ATOM 802 N N . SER A 1 108 ? -9.698 0.165 -2.831 1.00 97.94 108 SER A N 1
ATOM 803 C CA . SER A 1 108 ? -9.985 -0.418 -4.145 1.00 97.94 108 SER A CA 1
ATOM 804 C C . SER A 1 108 ? -9.666 -1.910 -4.174 1.00 97.94 108 SER A C 1
ATOM 806 O O . SER A 1 108 ? -8.794 -2.373 -3.441 1.00 97.94 108 SER A O 1
ATOM 808 N N . ASP A 1 109 ? -10.368 -2.651 -5.031 1.00 97.81 109 ASP A N 1
ATOM 809 C CA . ASP A 1 109 ? -10.204 -4.099 -5.171 1.00 97.81 109 ASP A CA 1
ATOM 810 C C . ASP A 1 109 ? -8.729 -4.489 -5.389 1.00 97.81 109 ASP A C 1
ATOM 812 O O . ASP A 1 109 ? -8.020 -3.888 -6.201 1.00 97.81 109 ASP A O 1
ATOM 816 N N . GLY A 1 110 ? -8.252 -5.450 -4.598 1.00 96.69 110 GLY A N 1
ATOM 817 C CA . GLY A 1 110 ? -6.872 -5.931 -4.585 1.00 96.69 110 GLY A CA 1
ATOM 818 C C . GLY A 1 110 ? -5.856 -5.023 -3.882 1.00 96.69 110 GLY A C 1
ATOM 819 O O . GLY A 1 110 ? -4.727 -5.461 -3.658 1.00 96.69 110 GLY A O 1
ATOM 820 N N . PHE A 1 111 ? -6.209 -3.790 -3.504 1.00 97.69 111 PHE A N 1
ATOM 821 C CA . PHE A 1 111 ? -5.274 -2.890 -2.823 1.00 97.69 111 PHE A CA 1
ATOM 822 C C . PHE A 1 111 ? -5.150 -3.297 -1.357 1.00 97.69 111 PHE A C 1
ATOM 824 O O . PHE A 1 111 ? -6.146 -3.627 -0.717 1.00 97.69 111 PHE A O 1
ATOM 831 N N . GLU A 1 112 ? -3.938 -3.230 -0.806 1.00 98.19 112 GLU A N 1
ATOM 832 C CA . GLU A 1 112 ? -3.653 -3.578 0.586 1.00 98.19 112 GLU A CA 1
ATOM 833 C C . GLU A 1 112 ? -2.979 -2.422 1.323 1.00 98.19 112 GLU A C 1
ATOM 835 O O . GLU A 1 112 ? -2.142 -1.713 0.760 1.00 98.19 112 GLU A O 1
ATOM 840 N N . ARG A 1 113 ? -3.350 -2.235 2.593 1.00 98.69 113 ARG A N 1
ATOM 841 C CA . ARG A 1 113 ? -2.693 -1.306 3.515 1.00 98.69 113 ARG A CA 1
ATOM 842 C C . ARG A 1 113 ? -2.452 -1.976 4.859 1.00 98.69 113 ARG A C 1
ATOM 844 O O . ARG A 1 113 ? -3.358 -2.601 5.419 1.00 98.69 113 ARG A O 1
ATOM 851 N N . THR A 1 114 ? -1.262 -1.755 5.404 1.00 98.75 114 THR A N 1
ATOM 852 C CA . THR A 1 114 ? -0.952 -2.032 6.805 1.00 98.75 114 THR A CA 1
ATOM 853 C C . THR A 1 114 ? -1.298 -0.791 7.617 1.00 98.75 114 THR A C 1
ATOM 855 O O . THR A 1 114 ? -0.824 0.305 7.334 1.00 98.75 114 THR A O 1
ATOM 858 N N . VAL A 1 115 ? -2.149 -0.945 8.623 1.00 98.81 115 VAL A N 1
ATOM 859 C CA . VAL A 1 115 ? -2.704 0.146 9.422 1.00 98.81 115 VAL A CA 1
ATOM 860 C C . VAL A 1 115 ? -2.320 -0.039 10.881 1.00 98.81 115 VAL A C 1
ATOM 862 O O . VAL A 1 115 ? -2.637 -1.074 11.461 1.00 98.81 115 VAL A O 1
ATOM 865 N N . ARG A 1 116 ? -1.699 0.969 11.498 1.00 98.81 116 ARG A N 1
ATOM 866 C CA . ARG A 1 116 ? -1.455 1.016 12.947 1.00 98.81 116 ARG A CA 1
ATOM 867 C C . ARG A 1 116 ? -2.393 2.016 13.613 1.00 98.81 116 ARG A C 1
ATOM 869 O O . ARG A 1 116 ? -2.604 3.102 13.087 1.00 98.81 116 ARG A O 1
ATOM 876 N N . PHE A 1 117 ? -2.958 1.656 14.759 1.00 98.88 117 PHE A N 1
ATOM 877 C CA . PHE A 1 117 ? -3.851 2.527 15.524 1.00 98.88 117 PHE A CA 1
ATOM 878 C C . PHE A 1 117 ? -3.090 3.216 16.660 1.00 98.88 117 PHE A C 1
ATOM 880 O O . PHE A 1 117 ? -2.472 2.544 17.479 1.00 98.88 117 PHE A O 1
ATOM 887 N N . SER A 1 118 ? -3.188 4.540 16.774 1.00 98.44 118 SER A N 1
ATOM 888 C CA . SER A 1 118 ? -2.636 5.297 17.919 1.00 98.44 118 SER A CA 1
ATOM 889 C C . SER A 1 118 ? -3.659 5.556 19.028 1.00 98.44 118 SER A C 1
ATOM 891 O O . SER A 1 118 ? -3.284 5.941 20.134 1.00 98.44 118 SER A O 1
ATOM 893 N N . GLY A 1 119 ? -4.949 5.346 18.750 1.00 97.44 119 GLY A N 1
ATOM 894 C CA . GLY A 1 119 ? -6.049 5.567 19.685 1.00 97.44 119 GLY A CA 1
ATOM 895 C C . GLY A 1 119 ? -6.922 4.333 19.903 1.00 97.44 119 GLY A C 1
ATOM 896 O O . GLY A 1 119 ? -6.879 3.356 19.152 1.00 97.44 119 GLY A O 1
ATOM 897 N N . VAL A 1 120 ? -7.742 4.404 20.951 1.00 98.50 120 VAL A N 1
ATOM 898 C CA . VAL A 1 120 ? -8.804 3.430 21.226 1.00 98.50 120 VAL A CA 1
ATOM 899 C C . VAL A 1 120 ? -10.048 3.846 20.447 1.00 98.50 120 VAL A C 1
ATOM 901 O O . VAL A 1 120 ? -10.621 4.904 20.706 1.00 98.50 120 VAL A O 1
ATOM 904 N N . LEU A 1 121 ? -10.472 3.013 19.503 1.00 98.75 121 LEU A N 1
ATOM 905 C CA . LEU A 1 121 ? -11.702 3.171 18.734 1.00 98.75 121 LEU A CA 1
ATOM 906 C C . LEU A 1 121 ? -12.386 1.818 18.547 1.00 98.75 121 LEU A C 1
ATOM 908 O O . LEU A 1 121 ? -11.816 0.766 18.828 1.00 98.75 121 LEU A O 1
ATOM 912 N N . THR A 1 122 ? -13.623 1.840 18.059 1.00 98.75 122 THR A N 1
ATOM 913 C CA . THR A 1 122 ? -14.311 0.620 17.623 1.00 98.75 122 THR A CA 1
ATOM 914 C C . THR A 1 122 ? -14.226 0.499 16.106 1.00 98.75 122 THR A C 1
ATOM 916 O O . THR A 1 122 ? -14.635 1.406 15.383 1.00 98.75 122 THR A O 1
ATOM 919 N N . LEU A 1 123 ? -13.725 -0.632 15.622 1.00 98.81 123 LEU A N 1
ATOM 920 C CA . LEU A 1 123 ? -13.961 -1.110 14.267 1.00 98.81 123 LEU A CA 1
ATOM 921 C C . LEU A 1 123 ? -15.291 -1.866 14.289 1.00 98.81 123 LEU A C 1
ATOM 923 O O . LEU A 1 123 ? -15.421 -2.876 14.989 1.00 98.81 123 LEU A O 1
ATOM 927 N N . LYS A 1 124 ? -16.293 -1.371 13.561 1.00 98.62 124 LYS A N 1
ATOM 928 C CA . LYS A 1 124 ? -17.607 -2.013 13.500 1.00 98.62 124 LYS A CA 1
ATOM 929 C C . LYS A 1 124 ? -17.634 -3.055 12.386 1.00 98.62 124 LYS A C 1
ATOM 931 O O . LYS A 1 124 ? -17.488 -2.712 11.215 1.00 98.62 124 LYS A O 1
ATOM 936 N N . HIS A 1 125 ? -17.867 -4.310 12.750 1.00 98.56 125 HIS A N 1
ATOM 937 C CA . HIS A 1 125 ? -18.047 -5.388 11.788 1.00 98.56 125 HIS A CA 1
ATOM 938 C C . HIS A 1 125 ? -19.328 -5.182 10.969 1.00 98.56 125 HIS A C 1
ATOM 940 O O . HIS A 1 125 ? -20.368 -4.763 11.484 1.00 98.56 125 HIS A O 1
ATOM 946 N N . GLY A 1 126 ? -19.262 -5.511 9.682 1.00 97.56 126 GLY A N 1
ATOM 947 C CA . GLY A 1 126 ? -20.411 -5.527 8.791 1.00 97.56 126 GLY A CA 1
ATOM 948 C C . GLY A 1 126 ? -20.088 -6.186 7.455 1.00 97.56 126 GLY A C 1
ATOM 949 O O . GLY A 1 126 ? -18.998 -6.699 7.232 1.00 97.56 126 GLY A O 1
ATOM 950 N N . THR A 1 127 ? -21.033 -6.128 6.521 1.00 96.06 127 THR A N 1
ATOM 951 C CA . THR A 1 127 ? -20.888 -6.750 5.192 1.00 96.06 127 THR A CA 1
ATOM 952 C C . THR A 1 127 ? -19.916 -6.020 4.263 1.00 96.06 127 THR A C 1
ATOM 954 O O . THR A 1 127 ? -19.503 -6.583 3.255 1.00 96.06 127 THR A O 1
ATOM 957 N N . LYS A 1 128 ? -19.569 -4.763 4.574 1.00 97.31 128 LYS A N 1
ATOM 958 C CA . LYS A 1 128 ? -18.614 -3.941 3.809 1.00 97.31 128 LYS A CA 1
ATOM 959 C C . LYS A 1 128 ? -17.285 -3.708 4.528 1.00 97.31 128 LYS A C 1
ATOM 961 O O . LYS A 1 128 ? -16.307 -3.393 3.866 1.00 97.31 128 LYS A O 1
ATOM 966 N N . LEU A 1 129 ? -17.244 -3.894 5.847 1.00 98.69 129 LEU A N 1
ATOM 967 C CA . LEU A 1 129 ? -16.019 -3.932 6.642 1.00 98.69 129 LEU A CA 1
ATOM 968 C C . LEU A 1 129 ? -15.985 -5.266 7.389 1.00 98.69 129 LEU A C 1
ATOM 970 O O . LEU A 1 129 ? -16.572 -5.422 8.461 1.00 98.69 129 LEU A O 1
ATOM 974 N N . ILE A 1 130 ? -15.332 -6.245 6.775 1.00 98.44 130 ILE A N 1
ATOM 975 C CA . ILE A 1 130 ? -15.345 -7.633 7.223 1.00 98.44 130 ILE A CA 1
ATOM 976 C C . ILE A 1 130 ? -14.144 -7.843 8.143 1.00 98.44 130 ILE A C 1
ATOM 978 O O . ILE A 1 130 ? -13.009 -7.990 7.697 1.00 98.44 130 ILE A O 1
ATOM 982 N N . LEU A 1 131 ? -14.403 -7.818 9.449 1.00 98.25 131 LEU A N 1
ATOM 983 C CA . LEU A 1 131 ? -13.391 -8.027 10.489 1.00 98.25 131 LEU A CA 1
ATOM 984 C C . LEU A 1 131 ? -13.150 -9.513 10.783 1.00 98.25 131 LEU A C 1
ATOM 986 O O . LEU A 1 131 ? -14.072 -10.331 10.702 1.00 98.25 131 LEU A O 1
ATOM 990 N N . LEU A 1 132 ? -11.927 -9.844 11.203 1.00 96.19 132 LEU A N 1
ATOM 991 C CA . LEU A 1 132 ? -11.588 -11.182 11.683 1.00 96.19 132 LEU A CA 1
ATOM 992 C C . LEU A 1 132 ? -12.439 -11.555 12.904 1.00 96.19 132 LEU A C 1
ATOM 994 O O . LEU A 1 132 ? -12.649 -10.754 13.810 1.00 96.19 132 LEU A O 1
ATOM 998 N N . GLY A 1 133 ? -12.926 -12.796 12.929 1.00 91.56 133 GLY A N 1
ATOM 999 C CA . GLY A 1 133 ? -13.752 -13.311 14.023 1.00 91.56 133 GLY A CA 1
ATOM 1000 C C . GLY A 1 133 ? -15.235 -12.927 13.969 1.00 91.56 133 GLY A C 1
ATOM 1001 O O . GLY A 1 133 ? -15.986 -13.469 14.775 1.00 91.56 133 GLY A O 1
ATOM 1002 N N . GLY A 1 134 ? -15.660 -12.079 13.020 1.00 94.38 134 GLY A N 1
ATOM 1003 C CA . GLY A 1 134 ? -17.075 -11.754 12.785 1.00 94.38 134 GLY A CA 1
ATOM 1004 C C . GLY A 1 134 ? -17.705 -10.784 13.790 1.00 94.38 134 GLY A C 1
ATOM 1005 O O . GLY A 1 134 ? -18.920 -10.639 13.812 1.00 94.38 134 GLY A O 1
ATOM 1006 N N . GLU A 1 135 ? -16.896 -10.128 14.620 1.00 95.81 135 GLU A N 1
ATOM 1007 C CA . GLU A 1 135 ? -17.350 -9.269 15.718 1.00 95.81 135 GLU A CA 1
ATOM 1008 C C . GLU A 1 135 ? -16.701 -7.886 15.637 1.00 95.81 135 GLU A C 1
ATOM 1010 O O . GLU A 1 135 ? -15.676 -7.699 14.975 1.00 95.81 135 GLU A O 1
ATOM 1015 N N . ASN A 1 136 ? -17.286 -6.907 16.332 1.00 98.06 136 ASN A N 1
ATOM 1016 C CA . ASN A 1 136 ? -16.653 -5.599 16.503 1.00 98.06 136 ASN A CA 1
ATOM 1017 C C . ASN A 1 136 ? -15.319 -5.747 17.249 1.00 98.06 136 ASN A C 1
ATOM 1019 O O . ASN A 1 136 ? -15.211 -6.518 18.204 1.00 98.06 136 ASN A O 1
ATOM 1023 N N . ILE A 1 137 ? -14.325 -4.951 16.862 1.00 98.06 137 ILE A N 1
ATOM 1024 C CA . ILE A 1 137 ? -13.009 -4.936 17.508 1.00 98.06 137 ILE A CA 1
ATOM 1025 C C . ILE A 1 137 ? -12.809 -3.575 18.164 1.00 98.06 137 ILE A C 1
ATOM 1027 O O . ILE A 1 137 ? -12.924 -2.543 17.506 1.00 98.06 137 ILE A O 1
ATOM 1031 N N . ILE A 1 138 ? -12.494 -3.572 19.458 1.00 97.81 138 ILE A N 1
ATOM 1032 C CA . ILE A 1 138 ? -12.016 -2.379 20.163 1.00 97.81 138 ILE A CA 1
ATOM 1033 C C . ILE A 1 138 ? -10.492 -2.378 20.059 1.00 97.81 138 ILE A C 1
ATOM 1035 O O . ILE A 1 138 ? -9.853 -3.330 20.515 1.00 97.81 138 ILE A O 1
ATOM 1039 N N . THR A 1 139 ? -9.937 -1.336 19.446 1.00 98.50 139 THR A N 1
ATOM 1040 C CA . THR A 1 139 ? -8.492 -1.170 19.271 1.00 98.50 139 THR A CA 1
ATOM 1041 C C . THR A 1 139 ? -7.837 -0.660 20.550 1.00 98.50 139 THR A C 1
ATOM 1043 O O . THR A 1 139 ? -8.471 -0.033 21.399 1.00 98.50 139 THR A O 1
ATOM 1046 N N . ALA A 1 140 ? -6.536 -0.870 20.655 1.00 98.19 140 ALA A N 1
ATOM 1047 C CA . ALA A 1 140 ? -5.633 -0.218 21.581 1.00 98.19 140 ALA A CA 1
ATOM 1048 C C . ALA A 1 140 ? -4.501 0.482 20.803 1.00 98.19 140 ALA A C 1
ATOM 1050 O O . ALA A 1 140 ? -4.221 0.125 19.654 1.00 98.19 140 ALA A O 1
ATOM 1051 N N . PRO A 1 141 ? -3.830 1.479 21.409 1.00 98.50 141 PRO A N 1
ATOM 1052 C CA . PRO A 1 141 ? -2.637 2.073 20.823 1.00 98.50 141 PRO A CA 1
ATOM 1053 C C . PRO A 1 141 ? -1.570 1.013 20.525 1.00 98.50 141 PRO A C 1
ATOM 1055 O O . PRO A 1 141 ? -1.219 0.213 21.391 1.00 98.50 141 PRO A O 1
ATOM 1058 N N . GLY A 1 142 ? -1.041 1.034 19.305 1.00 98.19 142 GLY A N 1
ATOM 1059 C CA . GLY A 1 142 ? -0.051 0.084 18.805 1.00 98.19 142 GLY A CA 1
ATOM 1060 C C . GLY A 1 142 ? -0.638 -1.161 18.140 1.00 98.19 142 GLY A C 1
ATOM 1061 O O . GLY A 1 142 ? 0.134 -1.932 17.574 1.00 98.19 142 GLY A O 1
ATOM 1062 N N . ASP A 1 143 ? -1.960 -1.365 18.171 1.00 98.81 143 ASP A N 1
ATOM 1063 C CA . ASP A 1 143 ? -2.584 -2.453 17.415 1.00 98.81 143 ASP A CA 1
ATOM 1064 C C . ASP A 1 143 ? -2.357 -2.244 15.913 1.00 98.81 143 ASP A C 1
ATOM 1066 O O . ASP A 1 143 ? -2.390 -1.113 15.417 1.00 98.81 143 ASP A O 1
ATOM 1070 N N . VAL A 1 144 ? -2.149 -3.339 15.179 1.00 98.62 144 VAL A N 1
ATOM 1071 C CA . VAL A 1 144 ? -1.898 -3.319 13.732 1.00 98.62 144 VAL A CA 1
ATOM 1072 C C . VAL A 1 144 ? -2.893 -4.219 13.013 1.00 98.62 144 VAL A C 1
ATOM 1074 O O . VAL A 1 144 ? -3.089 -5.370 13.396 1.00 98.62 144 VAL A O 1
ATOM 1077 N N . ALA A 1 145 ? -3.497 -3.709 11.943 1.00 98.69 145 ALA A N 1
ATOM 1078 C CA . ALA A 1 145 ? -4.369 -4.443 11.037 1.00 98.69 145 ALA A CA 1
ATOM 1079 C C . ALA A 1 145 ? -3.810 -4.422 9.613 1.00 98.69 145 ALA A C 1
ATOM 1081 O O . ALA A 1 145 ? -3.234 -3.425 9.189 1.00 98.69 145 ALA A O 1
ATOM 1082 N N . ILE A 1 146 ? -4.044 -5.484 8.849 1.00 98.69 146 ILE A N 1
ATOM 1083 C CA . ILE A 1 146 ? -3.871 -5.472 7.393 1.00 98.69 146 ILE A CA 1
ATOM 1084 C C . ILE A 1 146 ? -5.260 -5.504 6.769 1.00 98.69 146 ILE A C 1
ATOM 1086 O O . ILE A 1 146 ? -6.051 -6.406 7.062 1.00 98.69 146 ILE A O 1
ATOM 1090 N N . PHE A 1 147 ? -5.556 -4.521 5.925 1.00 98.88 147 PHE A N 1
ATOM 1091 C CA . PHE A 1 147 ? -6.815 -4.424 5.193 1.00 98.88 147 PHE A CA 1
ATOM 1092 C C . PHE A 1 147 ? -6.574 -4.580 3.703 1.00 98.88 147 PHE A C 1
ATOM 1094 O O . PHE A 1 147 ? -5.662 -3.959 3.161 1.00 98.88 147 PHE A O 1
ATOM 1101 N N . ARG A 1 148 ? -7.444 -5.346 3.047 1.00 98.75 148 ARG A N 1
ATOM 1102 C CA . ARG A 1 148 ? -7.455 -5.522 1.600 1.00 98.75 148 ARG A CA 1
ATOM 1103 C C . ARG A 1 148 ? -8.820 -5.145 1.038 1.00 98.75 148 ARG A C 1
ATOM 1105 O O . ARG A 1 148 ? -9.844 -5.571 1.574 1.00 98.75 148 ARG A O 1
ATOM 1112 N N . GLY A 1 149 ? -8.830 -4.318 -0.002 1.00 98.50 149 GLY A N 1
ATOM 1113 C CA . GLY A 1 149 ? -10.034 -4.075 -0.786 1.00 98.50 149 GLY A CA 1
ATOM 1114 C C . GLY A 1 149 ? -10.407 -5.334 -1.560 1.00 98.50 149 GLY A C 1
ATOM 1115 O O . GLY A 1 149 ? -9.535 -6.026 -2.079 1.00 98.50 149 GLY A O 1
ATOM 1116 N N . ASP A 1 150 ? -11.694 -5.638 -1.600 1.00 97.19 150 ASP A N 1
ATOM 1117 C CA . ASP A 1 150 ? -12.258 -6.819 -2.249 1.00 97.19 150 ASP A CA 1
ATOM 1118 C C . ASP A 1 150 ? -13.382 -6.389 -3.204 1.00 97.19 150 ASP A C 1
ATOM 1120 O O . ASP A 1 150 ? -13.833 -5.230 -3.220 1.00 97.19 150 ASP A O 1
ATOM 1124 N N . ALA A 1 151 ? -13.864 -7.338 -3.997 1.00 91.44 151 ALA A N 1
ATOM 1125 C CA . ALA A 1 151 ? -14.954 -7.144 -4.928 1.00 91.44 151 ALA A CA 1
ATOM 1126 C C . ALA A 1 151 ? -16.195 -6.522 -4.253 1.00 91.44 151 ALA A C 1
ATOM 1128 O O . ALA A 1 151 ? -16.432 -6.597 -3.044 1.00 91.44 151 ALA A O 1
ATOM 1129 N N . ALA A 1 152 ? -17.038 -5.887 -5.069 1.00 91.69 152 ALA A N 1
ATOM 1130 C CA . ALA A 1 152 ? -18.267 -5.230 -4.621 1.00 91.69 152 ALA A CA 1
ATOM 1131 C C . ALA A 1 152 ? -18.063 -4.134 -3.548 1.00 91.69 152 ALA A C 1
ATOM 1133 O O . ALA A 1 152 ? -18.981 -3.867 -2.763 1.00 91.69 152 ALA A O 1
ATOM 1134 N N . ASN A 1 153 ? -16.911 -3.453 -3.541 1.00 92.38 153 ASN A N 1
ATOM 1135 C CA . ASN A 1 153 ? -16.575 -2.369 -2.606 1.00 92.38 153 ASN A CA 1
ATOM 1136 C C . ASN A 1 153 ? -16.580 -2.815 -1.132 1.00 92.38 153 ASN A C 1
ATOM 1138 O O . ASN A 1 153 ? -17.000 -2.055 -0.255 1.00 92.38 153 ASN A O 1
ATOM 1142 N N . ALA A 1 154 ? -16.206 -4.066 -0.864 1.00 97.50 154 ALA A N 1
ATOM 1143 C CA . ALA A 1 154 ? -15.965 -4.539 0.492 1.00 97.50 154 ALA A CA 1
ATOM 1144 C C . ALA A 1 154 ? -14.487 -4.350 0.862 1.00 97.50 154 ALA A C 1
ATOM 1146 O O . ALA A 1 154 ? -13.618 -4.279 -0.002 1.00 97.50 154 ALA A O 1
ATOM 1147 N N . VAL A 1 155 ? -14.202 -4.272 2.159 1.00 98.75 155 VAL A N 1
ATOM 1148 C CA . VAL A 1 155 ? -12.842 -4.317 2.696 1.00 98.75 155 VAL A CA 1
ATOM 1149 C C . VAL A 1 155 ? -12.762 -5.451 3.701 1.00 98.75 155 VAL A C 1
ATOM 1151 O O . VAL A 1 155 ? -13.519 -5.487 4.677 1.00 98.75 155 VAL A O 1
ATOM 1154 N N . GLN A 1 156 ? -11.838 -6.375 3.462 1.00 98.50 156 GLN A N 1
ATOM 1155 C CA . GLN A 1 156 ? -11.576 -7.509 4.329 1.00 98.50 156 GLN A CA 1
ATOM 1156 C C . GLN A 1 156 ? -10.346 -7.239 5.197 1.00 98.50 156 GLN A C 1
ATOM 1158 O O . GLN A 1 156 ? -9.298 -6.803 4.722 1.00 98.50 156 GLN A O 1
ATOM 1163 N N . MET A 1 157 ? -10.469 -7.517 6.491 1.00 98.62 157 MET A N 1
ATOM 1164 C CA . MET A 1 157 ? -9.330 -7.595 7.394 1.00 98.62 157 MET A CA 1
ATOM 1165 C C . MET A 1 157 ? -8.614 -8.930 7.173 1.00 98.62 157 MET A C 1
ATOM 1167 O O . MET A 1 157 ? -9.180 -9.993 7.424 1.00 98.62 157 MET A O 1
ATOM 1171 N N . VAL A 1 158 ? -7.370 -8.866 6.708 1.00 98.44 158 VAL A N 1
ATOM 1172 C CA . VAL A 1 158 ? -6.529 -10.032 6.405 1.00 98.44 158 VAL A CA 1
ATOM 1173 C C . VAL A 1 158 ? -5.801 -10.515 7.657 1.00 98.44 158 VAL A C 1
ATOM 1175 O O . VAL A 1 158 ? -5.695 -11.715 7.901 1.00 98.44 158 VAL A O 1
ATOM 1178 N N . ALA A 1 159 ? -5.327 -9.578 8.477 1.00 97.94 159 ALA A N 1
ATOM 1179 C CA . ALA A 1 159 ? -4.604 -9.859 9.709 1.00 97.94 159 ALA A CA 1
ATOM 1180 C C . ALA A 1 159 ? -4.891 -8.787 10.763 1.00 97.94 159 ALA A C 1
ATOM 1182 O O . ALA A 1 159 ? -5.203 -7.641 10.433 1.00 97.94 159 ALA A O 1
ATOM 1183 N N . TYR A 1 160 ? -4.751 -9.165 12.031 1.00 98.06 160 TYR A N 1
ATOM 1184 C CA . TYR A 1 160 ? -4.797 -8.247 13.161 1.00 98.06 160 TYR A CA 1
ATOM 1185 C C . TYR A 1 160 ? -3.855 -8.729 14.260 1.00 98.06 160 TYR A C 1
ATOM 1187 O O . TYR A 1 160 ? -3.948 -9.879 14.691 1.00 98.06 160 TYR A O 1
ATOM 1195 N N . SER A 1 161 ? -2.977 -7.849 14.729 1.00 97.62 161 SER A N 1
ATOM 1196 C CA . SER A 1 161 ? -2.090 -8.085 15.863 1.00 97.62 161 SER A CA 1
ATOM 1197 C C . SER A 1 161 ? -2.384 -7.060 16.944 1.00 97.62 161 SER A C 1
ATOM 1199 O O . SER A 1 161 ? -2.275 -5.856 16.706 1.00 97.62 161 SER A O 1
ATOM 1201 N N . ARG A 1 162 ? -2.716 -7.539 18.146 1.00 97.44 162 ARG A N 1
ATOM 1202 C CA . ARG A 1 162 ? -2.795 -6.674 19.323 1.00 97.44 162 ARG A CA 1
ATOM 1203 C C . ARG A 1 162 ? -1.388 -6.264 19.753 1.00 97.44 162 ARG A C 1
ATOM 1205 O O . ARG A 1 162 ? -0.475 -7.092 19.724 1.00 97.44 162 ARG A O 1
ATOM 1212 N N . ALA A 1 163 ? -1.222 -5.028 20.207 1.00 97.44 163 ALA A N 1
ATOM 1213 C CA . ALA A 1 163 ? 0.033 -4.518 20.755 1.00 97.44 163 ALA A CA 1
ATOM 1214 C C . ALA A 1 163 ? 0.515 -5.335 21.964 1.00 97.44 163 ALA A C 1
ATOM 1216 O O . ALA A 1 163 ? 1.713 -5.494 22.179 1.00 97.44 163 ALA A O 1
ATOM 1217 N N . ASP A 1 164 ? -0.426 -5.877 22.744 1.00 95.31 164 ASP A N 1
ATOM 1218 C CA . ASP A 1 164 ? -0.144 -6.711 23.914 1.00 95.31 164 ASP A CA 1
ATOM 1219 C C . ASP A 1 164 ? 0.122 -8.190 23.576 1.00 95.31 164 ASP A C 1
ATOM 1221 O O . ASP A 1 164 ? 0.354 -8.993 24.480 1.00 95.31 164 ASP A O 1
ATOM 1225 N N . GLY A 1 165 ? 0.087 -8.560 22.291 1.00 93.25 165 GLY A N 1
ATOM 1226 C CA . GLY A 1 165 ? 0.339 -9.917 21.807 1.00 93.25 165 GLY A CA 1
ATOM 1227 C C . GLY A 1 165 ? -0.755 -10.936 22.137 1.00 93.25 165 GLY A C 1
ATOM 1228 O O . GLY A 1 165 ? -0.580 -12.119 21.841 1.00 93.25 165 GLY A O 1
ATOM 1229 N N . LYS A 1 166 ? -1.880 -10.525 22.742 1.00 90.25 166 LYS A N 1
ATOM 1230 C CA . LYS A 1 166 ? -2.981 -11.449 23.047 1.00 90.25 166 LYS A CA 1
ATOM 1231 C C . LYS A 1 166 ? -3.718 -11.875 21.785 1.00 90.25 166 LYS A C 1
ATOM 1233 O O . LYS A 1 166 ? -3.767 -11.154 20.785 1.00 90.25 166 LYS A O 1
ATOM 1238 N N . ALA A 1 167 ? -4.359 -13.039 21.859 1.00 90.06 167 ALA A N 1
ATOM 1239 C CA . ALA A 1 167 ? -5.210 -13.506 20.781 1.00 90.06 167 ALA A CA 1
ATOM 1240 C C . ALA A 1 167 ? -6.377 -12.527 20.558 1.00 90.06 167 ALA A C 1
ATOM 1242 O O . ALA A 1 167 ? -6.957 -11.973 21.495 1.00 90.06 167 ALA A O 1
ATOM 1243 N N . LEU A 1 168 ? -6.764 -12.322 19.296 1.00 90.06 168 LEU A N 1
ATOM 1244 C CA . LEU A 1 168 ? -7.960 -11.536 18.978 1.00 90.06 168 LEU A CA 1
ATOM 1245 C C . LEU A 1 168 ? -9.226 -12.209 19.534 1.00 90.06 168 LEU A C 1
ATOM 1247 O O . LEU A 1 168 ? -10.119 -11.526 20.034 1.00 90.06 168 LEU A O 1
ATOM 1251 N N . LYS A 1 169 ? -9.255 -13.546 19.482 1.00 84.81 169 LYS A N 1
ATOM 1252 C CA . LYS A 1 169 ? -10.291 -14.406 20.050 1.00 84.81 169 LYS A CA 1
ATOM 1253 C C . LYS A 1 169 ? -9.626 -15.494 20.884 1.00 84.81 169 LYS A C 1
ATOM 1255 O O . LYS A 1 169 ? -8.927 -16.350 20.347 1.00 84.81 169 LYS A O 1
ATOM 1260 N N . GLU A 1 170 ? -9.857 -15.460 22.189 1.00 77.50 170 GLU A N 1
ATOM 1261 C CA . GLU A 1 170 ? -9.416 -16.521 23.089 1.00 77.50 170 GLU A CA 1
ATOM 1262 C C . GLU A 1 170 ? -10.213 -17.794 22.790 1.00 77.50 170 GLU A C 1
ATOM 1264 O O . GLU A 1 170 ? -11.448 -17.791 22.792 1.00 77.50 170 GLU A O 1
ATOM 1269 N N . THR A 1 171 ? -9.519 -18.904 22.538 1.00 68.81 171 THR A N 1
ATOM 1270 C CA . THR A 1 171 ? -10.179 -20.208 22.602 1.00 68.81 171 THR A CA 1
ATOM 1271 C C . THR A 1 171 ? -10.375 -20.513 24.072 1.00 68.81 171 THR A C 1
ATOM 1273 O O . THR A 1 171 ? -9.406 -20.737 24.795 1.00 68.81 171 THR A O 1
ATOM 1276 N N . THR A 1 172 ? -11.621 -20.531 24.537 1.00 65.75 172 THR A N 1
ATOM 1277 C CA . THR A 1 172 ? -11.913 -21.062 25.865 1.00 65.75 172 THR A CA 1
ATOM 1278 C C . THR A 1 172 ? -11.630 -22.563 25.852 1.00 65.75 172 THR A C 1
ATOM 1280 O O . THR A 1 172 ? -12.514 -23.375 25.599 1.00 65.75 172 THR A O 1
ATOM 1283 N N . VAL A 1 173 ? -10.394 -22.964 26.147 1.00 62.94 173 VAL A N 1
ATOM 1284 C CA . VAL A 1 173 ? -10.185 -24.265 26.776 1.00 62.94 173 VAL A CA 1
ATOM 1285 C C . VAL A 1 173 ? -10.786 -24.123 28.161 1.00 62.94 173 VAL A C 1
ATOM 1287 O O . VAL A 1 173 ? -10.229 -23.427 29.010 1.00 62.94 173 VAL A O 1
ATOM 1290 N N . ALA A 1 174 ? -11.977 -24.701 28.358 1.00 57.53 174 ALA A N 1
ATOM 1291 C CA . ALA A 1 174 ? -12.578 -24.820 29.677 1.00 57.53 174 ALA A CA 1
ATOM 1292 C C . ALA A 1 174 ? -11.472 -25.290 30.617 1.00 57.53 174 ALA A C 1
ATOM 1294 O O . ALA A 1 174 ? -10.894 -26.360 30.412 1.00 57.53 174 ALA A O 1
ATOM 1295 N N . SER A 1 175 ? -11.081 -24.425 31.552 1.00 54.34 175 SER A N 1
ATOM 1296 C CA . SER A 1 175 ? -9.924 -24.673 32.390 1.00 54.34 175 SER A CA 1
ATOM 1297 C C . SER A 1 175 ? -10.151 -26.023 33.054 1.00 54.34 175 SER A C 1
ATOM 1299 O O . SER A 1 175 ? -11.137 -26.197 33.771 1.00 54.34 175 SER A O 1
ATOM 1301 N N . SER A 1 176 ? -9.278 -26.998 32.802 1.00 54.56 176 SER A N 1
ATOM 1302 C CA . SER A 1 176 ? -9.252 -28.263 33.536 1.00 54.56 176 SER A CA 1
ATOM 1303 C C . SER A 1 176 ? -8.811 -27.993 34.984 1.00 54.56 176 SER A C 1
ATOM 1305 O O . SER A 1 176 ? -7.772 -28.459 35.438 1.00 54.56 176 SER A O 1
ATOM 1307 N N . ILE A 1 177 ? -9.593 -27.203 35.718 1.00 57.03 177 ILE A N 1
ATOM 1308 C CA . ILE A 1 177 ? -9.515 -27.028 37.169 1.00 57.03 177 ILE A CA 1
ATOM 1309 C C . ILE A 1 177 ? -10.442 -28.052 37.849 1.00 57.03 177 ILE A C 1
ATOM 1311 O O . ILE A 1 177 ? -10.393 -28.238 39.060 1.00 57.03 177 ILE A O 1
ATOM 1315 N N . TYR A 1 178 ? -11.216 -28.820 37.075 1.00 55.34 178 TYR A N 1
ATOM 1316 C CA . TYR A 1 178 ? -12.036 -29.910 37.591 1.00 55.34 178 TYR A CA 1
ATOM 1317 C C . TYR A 1 178 ? -11.449 -31.288 37.256 1.00 55.34 178 TYR A C 1
ATOM 1319 O O . TYR A 1 178 ? -11.920 -31.960 36.349 1.00 55.34 178 TYR A O 1
ATOM 1327 N N . ASN A 1 179 ? -10.383 -31.682 37.962 1.00 58.66 179 ASN A N 1
ATOM 1328 C CA . ASN A 1 179 ? -10.039 -33.070 38.339 1.00 58.66 179 ASN A CA 1
ATOM 1329 C C . ASN A 1 179 ? -8.573 -33.102 38.789 1.00 58.66 179 ASN A C 1
ATOM 1331 O O . ASN A 1 179 ? -7.656 -33.102 37.978 1.00 58.66 179 ASN A O 1
ATOM 1335 N N . LYS A 1 180 ? -8.282 -33.111 40.093 1.00 51.59 180 LYS A N 1
ATOM 1336 C CA . LYS A 1 180 ? -8.140 -34.405 40.780 1.00 51.59 180 LYS A CA 1
ATOM 1337 C C . LYS A 1 180 ? -8.732 -34.492 42.192 1.00 51.59 180 LYS A C 1
ATOM 1339 O O . LYS A 1 180 ? -8.712 -35.597 42.718 1.00 51.59 180 LYS A O 1
ATOM 1344 N N . ARG A 1 181 ? -9.253 -33.421 42.821 1.00 58.06 181 ARG A N 1
ATOM 1345 C CA . ARG A 1 181 ? -9.841 -33.493 44.191 1.00 58.06 181 ARG A CA 1
ATOM 1346 C C . ARG A 1 181 ? -10.921 -32.439 44.527 1.00 58.06 181 ARG A C 1
ATOM 1348 O O . ARG A 1 181 ? -10.907 -31.906 45.623 1.00 58.06 181 ARG A O 1
ATOM 1355 N N . GLY A 1 182 ? -11.845 -32.115 43.618 1.00 49.69 182 GLY A N 1
ATOM 1356 C CA . GLY A 1 182 ? -13.151 -31.513 43.974 1.00 49.69 182 GLY A CA 1
ATOM 1357 C C . GLY A 1 182 ? -13.200 -30.187 44.765 1.00 49.69 182 GLY A C 1
ATOM 1358 O O . GLY A 1 182 ? -14.245 -29.884 45.333 1.00 49.69 182 GLY A O 1
ATOM 1359 N N . HIS A 1 183 ? -12.137 -29.379 44.819 1.00 50.72 183 HIS A N 1
ATOM 1360 C CA . HIS A 1 183 ? -12.155 -28.097 45.536 1.00 50.72 183 HIS A CA 1
ATOM 1361 C C . HIS A 1 183 ? -12.187 -26.907 44.566 1.00 50.72 183 HIS A C 1
ATOM 1363 O O . HIS A 1 183 ? -11.225 -26.663 43.841 1.00 50.72 183 HIS A O 1
ATOM 1369 N N . ASN A 1 184 ? -13.279 -26.135 44.591 1.00 59.62 184 ASN A N 1
ATOM 1370 C CA . ASN A 1 184 ? -13.363 -24.822 43.949 1.00 59.62 184 ASN A CA 1
ATOM 1371 C C . ASN A 1 184 ? -12.549 -23.803 44.766 1.00 59.62 184 ASN A C 1
ATOM 1373 O O . ASN A 1 184 ? -12.929 -23.458 45.882 1.00 59.62 184 ASN A O 1
ATOM 1377 N N . ILE A 1 185 ? -11.449 -23.291 44.209 1.00 59.16 185 ILE A N 1
ATOM 1378 C CA . ILE A 1 185 ? -10.589 -22.277 44.857 1.00 59.16 185 ILE A CA 1
ATOM 1379 C C . ILE A 1 185 ? -11.104 -20.833 44.710 1.00 59.16 1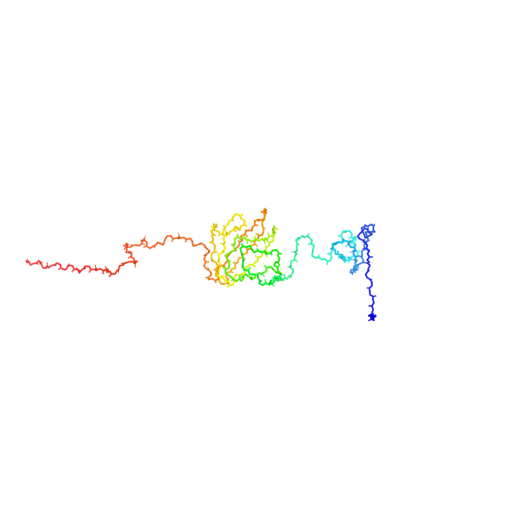85 ILE A C 1
ATOM 1381 O O . ILE A 1 185 ? -10.468 -19.907 45.199 1.00 59.16 185 ILE A O 1
ATOM 1385 N N . ALA A 1 186 ? -12.258 -20.622 44.072 1.00 53.91 186 ALA A N 1
ATOM 1386 C CA . ALA A 1 186 ? -12.748 -19.283 43.737 1.00 53.91 186 ALA A CA 1
ATOM 1387 C C . ALA A 1 186 ? -13.775 -18.677 44.720 1.00 53.91 186 ALA A C 1
ATOM 1389 O O . ALA A 1 186 ? -14.254 -17.578 44.464 1.00 53.91 186 ALA A O 1
ATOM 1390 N N . SER A 1 187 ? -14.123 -19.318 45.847 1.00 55.97 187 SER A N 1
ATOM 1391 C CA . SER A 1 187 ? -15.012 -18.659 46.835 1.00 55.97 187 SER A CA 1
ATOM 1392 C C . SER A 1 187 ? -14.919 -19.121 48.297 1.00 55.97 187 SER A C 1
ATOM 1394 O O . SER A 1 187 ? -15.805 -18.805 49.092 1.00 55.97 187 SER A O 1
ATOM 1396 N N . ALA A 1 188 ? -13.900 -19.875 48.713 1.00 46.00 188 ALA A N 1
ATOM 1397 C CA . ALA A 1 188 ? -13.889 -20.438 50.065 1.00 46.00 188 ALA A CA 1
ATOM 1398 C C . ALA A 1 188 ? -13.213 -19.506 51.087 1.00 46.00 188 ALA A C 1
ATOM 1400 O O . ALA A 1 188 ? -12.065 -19.714 51.466 1.00 46.00 188 ALA A O 1
ATOM 1401 N N . ALA A 1 189 ? -13.964 -18.540 51.620 1.00 51.69 189 ALA A N 1
ATOM 1402 C CA . ALA A 1 189 ? -13.598 -17.810 52.838 1.00 51.69 189 ALA A CA 1
ATOM 1403 C C . ALA A 1 189 ? -13.617 -18.684 54.117 1.00 51.69 189 ALA A C 1
ATOM 1405 O O . ALA A 1 189 ? -13.469 -18.157 55.213 1.00 51.69 189 ALA A O 1
ATOM 1406 N N . SER A 1 190 ? -13.800 -20.009 54.036 1.00 55.41 190 SER A N 1
ATOM 1407 C CA . SER A 1 190 ? -13.688 -20.931 55.179 1.00 55.41 190 SER A CA 1
ATOM 1408 C C . SER A 1 190 ? -13.609 -22.392 54.714 1.00 55.41 190 SER A C 1
ATOM 1410 O O . SER A 1 190 ? -14.623 -23.085 54.658 1.00 55.41 190 SER A O 1
ATOM 1412 N N . ILE A 1 191 ? -12.409 -22.909 54.430 1.00 54.78 191 ILE A N 1
ATOM 1413 C CA . ILE A 1 191 ? -12.179 -24.358 54.557 1.00 54.78 191 ILE A CA 1
ATOM 1414 C C . ILE A 1 191 ? -12.050 -24.640 56.058 1.00 54.78 191 ILE A C 1
ATOM 1416 O O . ILE A 1 191 ? -11.025 -24.383 56.684 1.00 54.78 191 ILE A O 1
ATOM 1420 N N . ARG A 1 192 ? -13.139 -25.098 56.680 1.00 57.81 192 ARG A N 1
ATOM 1421 C CA . ARG A 1 192 ? -13.116 -25.560 58.069 1.00 57.81 192 ARG A CA 1
ATOM 1422 C C . ARG A 1 192 ? -12.805 -27.052 58.047 1.00 57.81 192 ARG A C 1
ATOM 1424 O O . ARG A 1 192 ? -13.681 -27.861 57.762 1.00 57.81 192 ARG A O 1
ATOM 1431 N N . ILE A 1 193 ? -11.550 -27.411 58.302 1.00 58.94 193 ILE A N 1
ATOM 1432 C CA . ILE A 1 193 ? -11.157 -28.813 58.483 1.00 58.94 193 ILE A CA 1
ATOM 1433 C C . ILE A 1 193 ? -11.723 -29.257 59.843 1.00 58.94 193 ILE A C 1
ATOM 1435 O O . ILE A 1 193 ? -11.372 -28.642 60.855 1.00 58.94 193 ILE A O 1
ATOM 1439 N N . PRO A 1 194 ? -12.623 -30.255 59.913 1.00 55.91 194 PRO A N 1
ATOM 1440 C CA . PRO A 1 194 ? -13.131 -30.726 61.196 1.00 55.91 194 PRO A CA 1
ATOM 1441 C C . PRO A 1 194 ? -11.985 -31.346 62.013 1.00 55.91 194 PRO A C 1
ATOM 1443 O O . PRO A 1 194 ? -11.120 -32.017 61.440 1.00 55.91 194 PRO A O 1
ATOM 1446 N N . PRO A 1 195 ? -11.941 -31.139 63.343 1.00 59.88 195 PRO A N 1
ATOM 1447 C CA . PRO A 1 195 ? -10.905 -31.736 64.168 1.00 59.88 195 PRO A CA 1
ATOM 1448 C C . PRO A 1 195 ? -11.030 -33.261 64.129 1.00 59.88 195 PRO A C 1
ATOM 1450 O O . PRO A 1 195 ? -12.125 -33.821 64.194 1.00 59.88 195 PRO A O 1
ATOM 1453 N N . LYS A 1 196 ? -9.879 -33.926 64.017 1.00 53.59 196 LYS A N 1
ATOM 1454 C CA . LYS A 1 196 ? -9.751 -35.383 64.043 1.00 53.59 196 LYS A CA 1
ATOM 1455 C C . LYS A 1 196 ? -10.389 -35.901 65.338 1.00 53.59 196 LYS A C 1
ATOM 1457 O O . LYS A 1 196 ? -9.895 -35.606 66.423 1.00 53.59 196 LYS A O 1
ATOM 1462 N N . ILE A 1 197 ? -11.494 -36.642 65.233 1.00 49.94 197 ILE A N 1
ATOM 1463 C CA . ILE A 1 197 ? -12.096 -37.325 66.382 1.00 49.94 197 ILE A CA 1
ATOM 1464 C C . ILE A 1 197 ? -11.120 -38.425 66.802 1.00 49.94 197 ILE A C 1
ATOM 1466 O O . ILE A 1 197 ? -11.030 -39.470 66.162 1.00 49.94 197 ILE A O 1
ATOM 1470 N N . THR A 1 198 ? -10.366 -38.185 67.870 1.00 58.78 198 THR A N 1
ATOM 1471 C CA . THR A 1 198 ? -9.661 -39.246 68.590 1.00 58.78 198 THR A CA 1
ATOM 1472 C C . THR A 1 198 ? -10.689 -39.918 69.495 1.00 58.78 198 THR A C 1
ATOM 1474 O O . THR A 1 198 ? -11.035 -39.382 70.549 1.00 58.78 198 THR A O 1
ATOM 1477 N N . SER A 1 199 ? -11.247 -41.054 69.073 1.00 53.59 199 SER A N 1
ATOM 1478 C CA . SER A 1 199 ? -12.132 -41.836 69.939 1.00 53.59 199 SER A CA 1
ATOM 1479 C C . SER A 1 199 ? -11.323 -42.553 71.022 1.00 53.59 199 SER A C 1
ATOM 1481 O O . SER A 1 199 ? -10.290 -43.163 70.753 1.00 53.59 199 SER A O 1
ATOM 1483 N N . ARG A 1 200 ? -11.836 -42.423 72.245 1.00 56.38 200 ARG A N 1
ATOM 1484 C CA . ARG A 1 200 ? -11.307 -42.845 73.545 1.00 56.38 200 ARG A CA 1
ATOM 1485 C C . ARG A 1 200 ? -11.163 -44.365 73.722 1.00 56.38 200 ARG A C 1
ATOM 1487 O O . ARG A 1 200 ? -11.925 -45.136 73.150 1.00 56.38 200 ARG A O 1
ATOM 1494 N N . ASN A 1 201 ? -10.230 -44.707 74.614 1.00 53.56 201 ASN A N 1
ATOM 1495 C CA . ASN A 1 201 ? -10.093 -45.896 75.467 1.00 53.56 201 ASN A CA 1
ATOM 1496 C C . ASN A 1 201 ? -11.226 -46.938 75.418 1.00 53.56 201 ASN A C 1
ATOM 1498 O O . ASN A 1 201 ? -12.353 -46.641 75.809 1.00 53.56 201 ASN A O 1
ATOM 1502 N N . HIS A 1 202 ? -10.859 -48.189 75.131 1.00 50.78 202 HIS A N 1
ATOM 1503 C CA . HIS A 1 202 ? -11.504 -49.354 75.738 1.00 50.78 202 HIS A CA 1
ATOM 1504 C C . HIS A 1 202 ? -10.599 -49.867 76.864 1.00 50.78 202 HIS A C 1
ATOM 1506 O O . HIS A 1 202 ? -9.452 -50.235 76.623 1.00 50.78 202 HIS A O 1
ATOM 1512 N N . LEU A 1 203 ? -11.119 -49.823 78.091 1.00 56.34 203 LEU A N 1
ATOM 1513 C CA . LEU A 1 203 ? -10.605 -50.565 79.238 1.00 56.34 203 LEU A CA 1
ATOM 1514 C C . LEU A 1 203 ? -11.264 -51.947 79.241 1.00 56.34 203 LEU A C 1
ATOM 1516 O O . LEU A 1 203 ? -12.491 -52.030 79.291 1.00 56.34 203 LEU A O 1
ATOM 1520 N N . SER A 1 204 ? -10.435 -52.985 79.241 1.00 58.75 204 SER A N 1
ATOM 1521 C CA . SER A 1 204 ? -10.585 -54.221 80.018 1.00 58.75 204 SER A CA 1
ATOM 1522 C C . SER A 1 204 ? -9.211 -54.862 80.126 1.00 58.75 204 SER A C 1
ATOM 1524 O O . SER A 1 204 ? -8.629 -55.092 79.040 1.00 58.75 204 SER A O 1
#

Organism: NCBI:txid1632867

Secondary structure (DSSP, 8-state):
----S--PPPEEEEHHHHHHH-PBPPTTPEEEEE-TTT--EEEE--SSSBTTTSPBSS--SS----SSPPPPPBPPPEE--SEEE-TT-SSSEEEEES-PPB-EEE--BT-EEEEEESS--EEPP-SSEE-GGGS-EE--TT-EEEEEEEGGGEEEEEEEE-TT---SS------TTSSSS---TTS-S---PPP---------

Foldseek 3Di:
DDDDPDDDDAAEDEPVVLVVVQAQDDAQRWYWYDYPPPDIWIFGHRRPGTPVPTDTPDQDPDDGDDPDDDDWDEFDEFEDDCEAEPCPTPIQEYEYEDAEEHAAYFDAAFRKHKYFYQDWYKDQDDPQEHEPPRGIDTADHGKIWMWHQHPPRHIYTPDIAHPVRDDSDDDPPPPVPPDDDPDDPPDPPD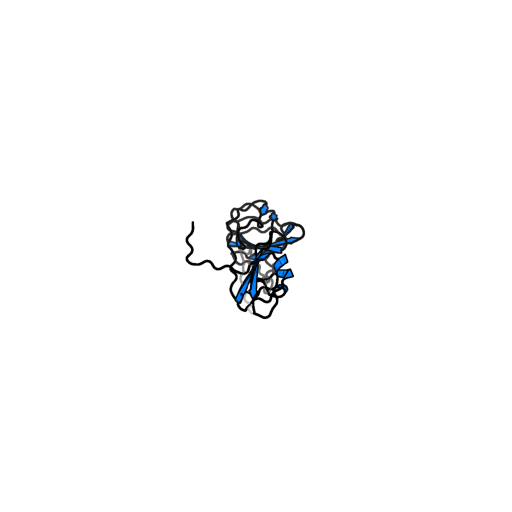PDDDPDPPDDDDDD

Sequence (204 aa):
MATYDAQILQRRDTAANWHSANPILEPGEVGYEIVPDYGDKMKVGDGITAWDDLPYAYAGLGSNTFTGAQNEAHGDPVASASTVNLNTATGNFVEITGTTQINLITLSDGFERTVRFSGVLTLKHGTKLILLGGENIITAPGDVAIFRGDAANAVQMVAYSRADGKALKETTVASSIYNKRGHNIASAASIRIPPKITSRNHLS

pLDDT: mean 86.82, std 16.03, range [46.0, 98.88]

Radius of gyration: 33.52 Å; chains: 1; bounding box: 50×84×118 Å